Protein 6J5E (pdb70)

B-factor: mean 74.54, std 22.49, range [33.8, 149.33]

Secondary structure (DSSP, 8-state):
-HHHHHHHHHHHHHHHHHHHHHHHHHHHHHHHHHHHHHH-/-HHHHHHHHHHHHHHHHHHHHHHHHHHH-/-HHHHHHHHHHHHHHHHHHHHHHHHHHHHHHHHHHH-/-HHHHHHHHHHHHHHHHHHHHHHHHHTT-/-HHHHHHHHHHHHHHHHHHHHHHHHHHHHHHHHHHHHHHHH-/-HHHHHHHHHHHHHHHHHHHHHHHHHHH-

Structure (mmCIF, N/CA/C/O backbone):
data_6J5E
#
_entry.id   6J5E
#
_cell.length_a   36.500
_cell.length_b   39.860
_cell.length_c   171.503
_cell.angle_alpha   90.00
_cell.angle_beta   90.00
_cell.angle_gamma   90.00
#
_symmetry.space_group_name_H-M   'P 21 21 21'
#
loop_
_entity.id
_entity.type
_entity.pdbx_description
1 polymer 'Envelope glycoprotein'
2 polymer SC29EK
3 water water
#
loop_
_atom_site.group_PDB
_atom_site.id
_atom_site.type_symbol
_atom_site.label_atom_id
_atom_site.label_alt_id
_atom_site.label_comp_id
_atom_site.label_asym_id
_atom_site.label_entity_id
_atom_site.label_seq_id
_atom_site.pdbx_PDB_ins_code
_atom_site.Cartn_x
_atom_site.Cartn_y
_atom_site.Cartn_z
_atom_site.occupancy
_atom_site.B_iso_or_equiv
_atom_site.auth_seq_id
_atom_site.auth_comp_id
_atom_site.auth_asym_id
_atom_site.auth_atom_id
_atom_site.pdbx_PDB_model_num
ATOM 1 N N . ALA A 1 4 ? -11.558 11.785 -1.793 1.00 83.75 30 ALA G N 1
ATOM 2 C CA . ALA A 1 4 ? -10.470 11.014 -2.382 1.00 96.51 30 ALA G CA 1
ATOM 3 C C . ALA A 1 4 ? -9.550 10.489 -1.279 1.00 106.45 30 ALA G C 1
ATOM 4 O O . ALA A 1 4 ? -9.874 9.508 -0.608 1.00 85.89 30 ALA G O 1
ATOM 10 N N . ARG A 1 5 ? -8.399 11.135 -1.096 1.00 111.57 31 ARG G N 1
ATOM 11 C CA . ARG A 1 5 ? -7.567 10.879 0.071 1.00 96.77 31 ARG G CA 1
ATOM 12 C C . ARG A 1 5 ? -8.005 11.695 1.280 1.00 88.61 31 ARG G C 1
ATOM 13 O O . ARG A 1 5 ? -7.359 11.617 2.331 1.00 95.94 31 ARG G O 1
ATOM 34 N N . GLN A 1 6 ? -9.083 12.475 1.153 1.00 83.71 32 GLN G N 1
ATOM 35 C CA . GLN A 1 6 ? -9.699 13.096 2.321 1.00 87.04 32 GLN G CA 1
ATOM 36 C C . GLN A 1 6 ? -10.240 12.040 3.276 1.00 97.02 32 GLN G C 1
ATOM 37 O O . GLN A 1 6 ? -10.157 12.191 4.501 1.00 74.70 32 GLN G O 1
ATOM 51 N N . LEU A 1 7 ? -10.798 10.964 2.725 1.00 79.58 33 LEU G N 1
ATOM 52 C CA . LEU A 1 7 ? -11.485 9.946 3.506 1.00 84.66 33 LEU G CA 1
ATOM 53 C C . LEU A 1 7 ? -10.554 8.832 3.965 1.00 83.11 33 LEU G C 1
ATOM 54 O O . LEU A 1 7 ? -10.744 8.291 5.061 1.00 78.84 33 LEU G O 1
ATOM 70 N N . LEU A 1 8 ? -9.557 8.471 3.153 1.00 84.90 34 LEU G N 1
ATOM 71 C CA . LEU A 1 8 ? -8.500 7.593 3.643 1.00 69.77 34 LEU G CA 1
ATOM 72 C C . LEU A 1 8 ? -7.750 8.240 4.798 1.00 56.51 34 LEU G C 1
ATOM 73 O O . LEU A 1 8 ? -7.271 7.542 5.697 1.00 82.10 34 LEU G O 1
ATOM 89 N N . SER A 1 9 ? -7.644 9.570 4.794 1.00 72.56 35 SER G N 1
ATOM 90 C CA . SER A 1 9 ? -7.003 10.269 5.903 1.00 73.44 35 SER G CA 1
ATOM 91 C C . SER A 1 9 ? -7.836 10.164 7.174 1.00 83.23 35 SER G C 1
ATOM 92 O O . SER A 1 9 ? -7.290 9.980 8.269 1.00 67.39 35 SER G O 1
ATOM 100 N N . GLY A 1 10 ? -9.159 10.285 7.051 1.00 85.25 36 GLY G N 1
ATOM 101 C CA . GLY A 1 10 ? -10.018 10.139 8.212 1.00 68.24 36 GLY G CA 1
ATOM 102 C C . GLY A 1 10 ? -10.076 8.715 8.723 1.00 75.06 36 GLY G C 1
ATOM 103 O O . GLY A 1 10 ? -10.254 8.488 9.924 1.00 70.62 36 GLY G O 1
ATOM 107 N N . ILE A 1 11 ? -9.928 7.739 7.827 1.00 66.53 37 ILE G N 1
ATOM 108 C CA . ILE A 1 11 ? -9.940 6.339 8.235 1.00 64.33 37 ILE G CA 1
ATOM 109 C C . ILE A 1 11 ? -8.663 5.997 8.993 1.00 71.49 37 ILE G C 1
ATOM 110 O O . ILE A 1 11 ? -8.704 5.370 10.057 1.00 72.52 37 ILE G O 1
ATOM 126 N N . VAL A 1 12 ? -7.509 6.398 8.454 1.00 62.06 38 VAL G N 1
ATOM 127 C CA . VAL A 1 12 ? -6.242 6.118 9.125 1.00 63.75 38 VAL G CA 1
ATOM 128 C C . VAL A 1 12 ? -6.255 6.688 10.537 1.00 62.18 38 VAL G C 1
ATOM 129 O O . VAL A 1 12 ? -5.777 6.052 11.484 1.00 64.29 38 VAL G O 1
ATOM 142 N N . GLN A 1 13 ? -6.803 7.894 10.703 1.00 52.65 39 GLN G N 1
ATOM 143 C CA . GLN A 1 13 ? -6.936 8.474 12.035 1.00 66.49 39 GLN G CA 1
ATOM 144 C C . GLN A 1 13 ? -7.848 7.624 12.911 1.00 69.73 39 GLN G C 1
ATOM 145 O O . GLN A 1 13 ? -7.544 7.377 14.084 1.00 68.81 39 GLN G O 1
ATOM 159 N N . GLN A 1 14 ? -8.977 7.174 12.359 1.00 60.04 40 GLN G N 1
ATOM 160 C CA . GLN A 1 14 ? -9.882 6.309 13.109 1.00 67.07 40 GLN G CA 1
ATOM 161 C C . GLN A 1 14 ? -9.180 5.024 13.535 1.00 71.57 40 GLN G C 1
ATOM 162 O O . GLN A 1 14 ? -9.355 4.557 14.668 1.00 62.76 40 GLN G O 1
ATOM 176 N N . GLN A 1 15 ? -8.382 4.437 12.639 1.00 58.45 41 GLN G N 1
ATOM 177 C CA . GLN A 1 15 ? -7.602 3.255 12.993 1.00 63.53 41 GLN G CA 1
ATOM 178 C C . GLN A 1 15 ? -6.750 3.510 14.228 1.00 58.81 41 GLN G C 1
ATOM 179 O O . GLN A 1 15 ? -6.599 2.631 15.085 1.00 48.31 41 GLN G O 1
ATOM 193 N N . ASN A 1 16 ? -6.180 4.710 14.332 1.00 52.99 42 ASN G N 1
ATOM 194 C CA . ASN A 1 16 ? -5.349 5.040 15.482 1.00 58.47 42 ASN G CA 1
ATOM 195 C C . ASN A 1 16 ? -6.161 4.977 16.769 1.00 61.41 42 ASN G C 1
ATOM 196 O O . ASN A 1 16 ? -5.763 4.321 17.737 1.00 67.13 42 ASN G O 1
ATOM 207 N N . ASN A 1 17 ? -7.323 5.635 16.787 1.00 64.04 43 ASN G N 1
ATOM 208 C CA . ASN A 1 17 ? -8.150 5.642 17.990 1.00 71.30 43 ASN G CA 1
ATOM 209 C C . ASN A 1 17 ? -8.585 4.232 18.364 1.00 65.68 43 ASN G C 1
ATOM 210 O O . ASN A 1 17 ? -8.582 3.867 19.546 1.00 54.93 43 ASN G O 1
ATOM 221 N N . LEU A 1 18 ? -8.975 3.429 17.373 1.00 47.46 44 LEU G N 1
ATOM 222 C CA . LEU A 1 18 ? -9.364 2.052 17.652 1.00 55.49 44 LEU G CA 1
ATOM 223 C C . LEU A 1 18 ? -8.191 1.266 18.216 1.00 56.37 44 LEU G C 1
ATOM 224 O O . LEU A 1 18 ? -8.322 0.571 19.229 1.00 47.44 44 LEU G O 1
ATOM 240 N N . LEU A 1 19 ? -7.028 1.368 17.573 1.00 53.81 45 LEU G N 1
ATOM 241 C CA . LEU A 1 19 ? -5.843 0.690 18.082 1.00 53.05 45 LEU G CA 1
ATOM 242 C C . LEU A 1 19 ? -5.556 1.106 19.518 1.00 60.65 45 LEU G C 1
ATOM 243 O O . LEU A 1 19 ? -5.329 0.259 20.390 1.00 53.46 45 LEU G O 1
ATOM 259 N N . ARG A 1 20 ? -5.580 2.414 19.788 1.00 52.80 46 ARG G N 1
ATOM 260 C CA . ARG A 1 20 ? -5.289 2.894 21.135 1.00 58.63 46 ARG G CA 1
ATOM 261 C C . ARG A 1 20 ? -6.371 2.481 22.125 1.00 57.35 46 ARG G C 1
ATOM 262 O O . ARG A 1 20 ? -6.088 2.327 23.319 1.00 45.15 46 ARG G O 1
ATOM 283 N N . ALA A 1 21 ? -7.609 2.300 21.660 1.00 49.80 47 ALA G N 1
ATOM 284 C CA . ALA A 1 21 ? -8.641 1.744 22.529 1.00 44.31 47 ALA G CA 1
ATOM 285 C C . ALA A 1 21 ? -8.343 0.288 22.859 1.00 51.73 47 ALA G C 1
ATOM 286 O O . ALA A 1 21 ? -8.448 -0.125 24.021 1.00 44.70 47 ALA G O 1
ATOM 293 N N . ILE A 1 22 ? -7.965 -0.504 21.849 1.00 43.36 48 ILE G N 1
ATOM 294 C CA . ILE A 1 22 ? -7.540 -1.883 22.083 1.00 44.17 48 ILE G CA 1
ATOM 295 C C . ILE A 1 22 ? -6.424 -1.926 23.120 1.00 52.79 48 ILE G C 1
ATOM 296 O O . ILE A 1 22 ? -6.407 -2.790 24.005 1.00 50.56 48 ILE G O 1
ATOM 312 N N . GLU A 1 23 ? -5.472 -0.996 23.025 1.00 50.94 49 GLU G N 1
ATOM 313 C CA . GLU A 1 23 ? -4.331 -1.010 23.935 1.00 53.23 49 GLU G CA 1
ATOM 314 C C . GLU A 1 23 ? -4.743 -0.610 25.344 1.00 47.27 49 GLU G C 1
ATOM 315 O O . GLU A 1 23 ? -4.288 -1.209 26.325 1.00 52.42 49 GLU G O 1
ATOM 327 N N . ALA A 1 24 ? -5.601 0.403 25.468 1.00 47.67 50 ALA G N 1
ATOM 328 C CA . ALA A 1 24 ? -6.074 0.802 26.788 1.00 55.19 50 ALA G CA 1
ATOM 329 C C . ALA A 1 24 ? -6.901 -0.304 27.429 1.00 51.28 50 ALA G C 1
ATOM 330 O O . ALA A 1 24 ? -6.774 -0.567 28.630 1.00 49.38 50 ALA G O 1
ATOM 337 N N . GLN A 1 25 ? -7.751 -0.969 26.644 1.00 49.38 51 GLN G N 1
ATOM 338 C CA . GLN A 1 25 ? -8.527 -2.079 27.181 1.00 53.04 51 GLN G CA 1
ATOM 339 C C . GLN A 1 25 ? -7.632 -3.242 27.588 1.00 46.78 51 GLN G C 1
ATOM 340 O O . GLN A 1 25 ? -7.965 -3.979 28.521 1.00 43.12 51 GLN G O 1
ATOM 354 N N . GLN A 1 26 ? -6.496 -3.422 26.907 1.00 57.72 52 GLN G N 1
ATOM 355 C CA . GLN A 1 26 ? -5.575 -4.494 27.273 1.00 47.39 52 GLN G CA 1
ATOM 356 C C . GLN A 1 26 ? -4.955 -4.243 28.642 1.00 52.08 52 GLN G C 1
ATOM 357 O O . GLN A 1 26 ? -4.842 -5.167 29.456 1.00 53.61 52 GLN G O 1
ATOM 371 N N . HIS A 1 27 ? -4.536 -3.004 28.912 1.00 46.08 53 HIS G N 1
ATOM 372 C CA . HIS A 1 27 ? -4.084 -2.656 30.256 1.00 51.20 53 HIS G CA 1
ATOM 373 C C . HIS A 1 27 ? -5.182 -2.908 31.274 1.00 49.62 53 HIS G C 1
ATOM 374 O O . HIS A 1 27 ? -4.918 -3.374 32.388 1.00 48.44 53 HIS G O 1
ATOM 388 N N . LEU A 1 28 ? -6.426 -2.599 30.910 1.00 57.87 54 LEU G N 1
ATOM 389 C CA . LEU A 1 28 ? -7.539 -2.824 31.821 1.00 45.86 54 LEU G CA 1
ATOM 390 C C . LEU A 1 28 ? -7.756 -4.316 32.050 1.00 55.66 54 LEU G C 1
ATOM 391 O O . LEU A 1 28 ? -8.087 -4.738 33.164 1.00 46.19 54 LEU G O 1
ATOM 407 N N . LEU A 1 29 ? -7.544 -5.130 31.012 1.00 50.19 55 LEU G N 1
ATOM 408 C CA . LEU A 1 29 ? -7.652 -6.577 31.160 1.00 54.00 55 LEU G CA 1
ATOM 409 C C . LEU A 1 29 ? -6.561 -7.119 32.074 1.00 50.81 55 LEU G C 1
ATOM 410 O O . LEU A 1 29 ? -6.837 -7.896 32.994 1.00 43.74 55 LEU G O 1
ATOM 426 N N . GLN A 1 30 ? -5.308 -6.724 31.832 1.00 43.02 56 GLN G N 1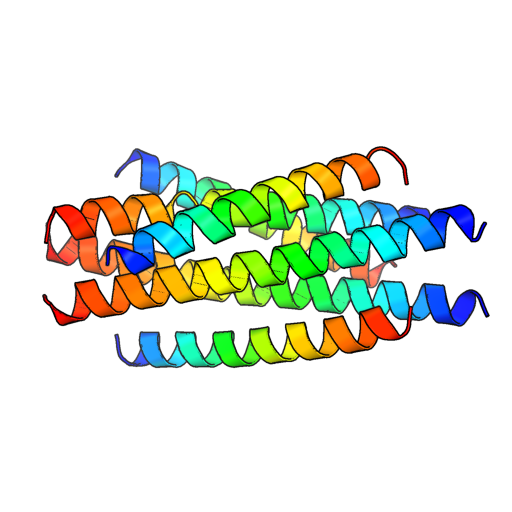
ATOM 427 C CA . GLN A 1 30 ? -4.216 -7.181 32.685 1.00 58.92 56 GLN G CA 1
ATOM 428 C C . GLN A 1 30 ? -4.460 -6.793 34.138 1.00 50.01 56 GLN G C 1
ATOM 429 O O . GLN A 1 30 ? -4.177 -7.574 35.054 1.00 52.81 56 GLN G O 1
ATOM 443 N N . LEU A 1 31 ? -5.004 -5.595 34.367 1.00 44.39 57 LEU G N 1
ATOM 444 C CA . LEU A 1 31 ? -5.319 -5.166 35.725 1.00 50.04 57 LEU G CA 1
ATOM 445 C C . LEU A 1 31 ? -6.338 -6.090 36.377 1.00 48.17 57 LEU G C 1
ATOM 446 O O . LEU A 1 31 ? -6.245 -6.378 37.576 1.00 54.75 57 LEU G O 1
ATOM 462 N N . THR A 1 32 ? -7.332 -6.552 35.612 1.00 44.59 58 THR G N 1
ATOM 463 C CA . THR A 1 32 ? -8.334 -7.446 36.184 1.00 53.93 58 THR G CA 1
ATOM 464 C C . THR A 1 32 ? -7.756 -8.828 36.456 1.00 48.33 58 THR G C 1
ATOM 465 O O . THR A 1 32 ? -8.153 -9.479 37.427 1.00 43.22 58 THR G O 1
ATOM 476 N N . VAL A 1 33 ? -6.830 -9.292 35.614 1.00 35.86 59 VAL G N 1
ATOM 477 C CA . VAL A 1 33 ? -6.114 -10.532 35.905 1.00 50.03 59 VAL G CA 1
ATOM 478 C C . VAL A 1 33 ? -5.366 -10.403 37.226 1.00 61.42 59 VAL G C 1
ATOM 479 O O . VAL A 1 33 ? -5.427 -11.287 38.090 1.00 49.76 59 VAL G O 1
ATOM 492 N N . TRP A 1 34 ? -4.648 -9.294 37.399 1.00 50.65 60 TRP G N 1
ATOM 493 C CA . TRP A 1 34 ? -3.906 -9.057 38.632 1.00 62.08 60 TRP G CA 1
ATOM 494 C C . TRP A 1 34 ? -4.817 -9.151 39.851 1.00 58.16 60 TRP G C 1
ATOM 495 O O . TRP A 1 34 ? -4.474 -9.791 40.853 1.00 61.83 60 TRP G O 1
ATOM 516 N N . GLY A 1 35 ? -5.986 -8.513 39.784 1.00 54.18 61 GLY G N 1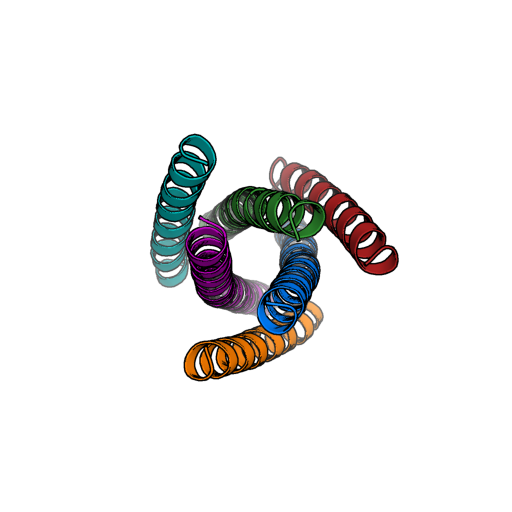
ATOM 517 C CA . GLY A 1 35 ? -6.916 -8.579 40.900 1.00 52.74 61 GLY G CA 1
ATOM 518 C C . GLY A 1 35 ? -7.401 -9.990 41.168 1.00 52.93 61 GLY G C 1
ATOM 519 O O . GLY A 1 35 ? -7.508 -10.411 42.322 1.00 48.45 61 GLY G O 1
ATOM 523 N N . ILE A 1 36 ? -7.708 -10.737 40.106 1.00 50.29 62 ILE G N 1
ATOM 524 C CA . ILE A 1 36 ? -8.126 -12.128 40.263 1.00 54.26 62 ILE G CA 1
ATOM 525 C C . ILE A 1 36 ? -7.023 -12.939 40.932 1.00 53.66 62 ILE G C 1
ATOM 526 O O . ILE A 1 36 ? -7.277 -13.730 41.848 1.00 57.14 62 ILE G O 1
ATOM 542 N N . LYS A 1 37 ? -5.780 -12.762 40.477 1.00 54.44 63 LYS G N 1
ATOM 543 C CA . LYS A 1 37 ? -4.678 -13.532 41.043 1.00 46.65 63 LYS G CA 1
ATOM 544 C C . LYS A 1 37 ? -4.440 -13.183 42.507 1.00 56.45 63 LYS G C 1
ATOM 545 O O . LYS A 1 37 ? -4.049 -14.053 43.294 1.00 62.82 63 LYS G O 1
ATOM 564 N N . GLN A 1 38 ? -4.660 -11.925 42.890 1.00 57.49 64 GLN G N 1
ATOM 565 C CA . GLN A 1 38 ? -4.467 -11.533 44.282 1.00 51.76 64 GLN G CA 1
ATOM 566 C C . GLN A 1 38 ? -5.569 -12.101 45.162 1.00 54.42 64 GLN G C 1
ATOM 567 O O . GLN A 1 38 ? -5.302 -12.663 46.230 1.00 61.45 64 GLN G O 1
ATOM 581 N N . LEU A 1 39 ? -6.821 -11.960 44.728 1.00 52.71 65 LEU G N 1
ATOM 582 C CA . LEU A 1 39 ? -7.933 -12.482 45.508 1.00 55.86 65 LEU G CA 1
ATOM 583 C C . LEU A 1 39 ? -7.893 -14.001 45.568 1.00 66.46 65 LEU G C 1
ATOM 584 O O . LEU A 1 39 ? -8.215 -14.594 46.601 1.00 62.01 65 LEU G O 1
ATOM 600 N N . GLN A 1 40 ? -7.491 -14.647 44.474 1.00 62.05 66 GLN G N 1
ATOM 601 C CA . GLN A 1 40 ? -7.454 -16.104 44.451 1.00 69.38 66 GLN G CA 1
ATOM 602 C C . GLN A 1 40 ? -6.373 -16.644 45.378 1.00 81.70 66 GLN G C 1
ATOM 603 O O . GLN A 1 40 ? -6.581 -17.655 46.059 1.00 72.85 66 GLN G O 1
ATOM 617 N N . ALA A 1 41 ? -5.215 -15.982 45.424 1.00 67.73 67 ALA G N 1
ATOM 618 C CA . ALA A 1 41 ? -4.138 -16.446 46.292 1.00 68.70 67 ALA G CA 1
ATOM 619 C C . ALA A 1 41 ? -4.499 -16.272 47.762 1.00 83.63 67 ALA G C 1
ATOM 620 O O . ALA A 1 41 ? -4.261 -17.171 48.576 1.00 86.89 67 ALA G O 1
ATOM 627 N N . ARG A 1 42 ? -5.079 -15.123 48.119 1.00 75.51 68 ARG G N 1
ATOM 628 C CA . ARG A 1 42 ? -5.420 -14.860 49.513 1.00 76.50 68 ARG G CA 1
ATOM 629 C C . ARG A 1 42 ? -6.394 -15.896 50.061 1.00 85.77 68 ARG G C 1
ATOM 630 O O . ARG A 1 42 ? -6.403 -16.157 51.270 1.00 96.50 68 ARG G O 1
ATOM 651 N N . ILE A 1 43 ? -7.217 -16.491 49.203 1.00 86.86 69 ILE G N 1
ATOM 652 C CA . ILE A 1 43 ? -8.140 -17.541 49.625 1.00 101.82 69 ILE G CA 1
ATOM 653 C C . ILE A 1 43 ? -7.920 -18.795 48.783 1.00 100.80 69 ILE G C 1
ATOM 654 O O . ILE A 1 43 ? -6.990 -19.568 49.026 1.00 87.81 69 ILE G O 1
ATOM 673 N N . TRP B 2 2 ? -6.955 -23.858 37.869 1.00 64.04 117 TRP H N 1
ATOM 674 C CA . TRP B 2 2 ? -6.316 -22.559 38.059 1.00 63.25 117 TRP H CA 1
ATOM 675 C C . TRP B 2 2 ? -4.947 -22.440 37.391 1.00 69.94 117 TRP H C 1
ATOM 676 O O . TRP B 2 2 ? -4.568 -21.349 36.967 1.00 72.81 117 TRP H O 1
ATOM 697 N N . GLU B 2 3 ? -4.189 -23.537 37.313 1.00 63.33 118 GLU H N 1
ATOM 698 C CA . GLU B 2 3 ? -2.889 -23.462 36.652 1.00 66.40 118 GLU H CA 1
ATOM 699 C C . GLU B 2 3 ? -3.019 -23.532 35.136 1.00 66.18 118 GLU H C 1
ATOM 700 O O . GLU B 2 3 ? -2.218 -22.917 34.423 1.00 63.79 118 GLU H O 1
ATOM 712 N N . GLU B 2 4 ? -3.994 -24.288 34.624 1.00 53.66 119 GLU H N 1
ATOM 713 C CA . GLU B 2 4 ? -4.345 -24.170 33.214 1.00 63.65 119 GLU H CA 1
ATOM 714 C C . GLU B 2 4 ? -4.912 -22.788 32.914 1.00 68.90 119 GLU H C 1
ATOM 715 O O . GLU B 2 4 ? -4.737 -22.271 31.805 1.00 61.27 119 GLU H O 1
ATOM 727 N N . TRP B 2 5 ? -5.589 -22.182 33.892 1.00 61.31 120 TRP H N 1
ATOM 728 C CA . TRP B 2 5 ? -6.067 -20.810 33.750 1.00 58.76 120 TRP H CA 1
ATOM 729 C C . TRP B 2 5 ? -4.900 -19.840 33.595 1.00 61.56 120 TRP H C 1
ATOM 730 O O . TRP B 2 5 ? -4.847 -19.064 32.635 1.00 51.96 120 TRP H O 1
ATOM 751 N N . ASP B 2 6 ? -3.949 -19.872 34.535 1.00 63.71 121 ASP H N 1
ATOM 752 C CA . ASP B 2 6 ? -2.724 -19.092 34.378 1.00 61.74 121 ASP H CA 1
ATOM 753 C C . ASP B 2 6 ? -2.058 -19.373 33.041 1.00 66.65 121 ASP H C 1
ATOM 754 O O . ASP B 2 6 ? -1.411 -18.491 32.466 1.00 67.33 121 ASP H O 1
ATOM 763 N N . LYS B 2 7 ? -2.209 -20.598 32.533 1.00 75.97 122 LYS H N 1
ATOM 764 C CA . LYS B 2 7 ? -1.559 -20.991 31.289 1.00 76.52 122 LYS H CA 1
ATOM 765 C C . LYS B 2 7 ? -2.230 -20.335 30.089 1.00 70.77 122 LYS H C 1
ATOM 766 O O . LYS B 2 7 ? -1.557 -19.788 29.207 1.00 57.05 122 LYS H O 1
ATOM 785 N N . LYS B 2 8 ? -3.563 -20.386 30.038 1.00 62.94 123 LYS H N 1
ATOM 786 C CA . LYS B 2 8 ? -4.292 -19.770 28.937 1.00 61.60 123 LYS H CA 1
ATOM 787 C C . LYS B 2 8 ? -4.256 -18.248 29.022 1.00 62.65 123 LYS H C 1
ATOM 788 O O . LYS B 2 8 ? -4.350 -17.572 27.993 1.00 54.99 123 LYS H O 1
ATOM 807 N N . ILE B 2 9 ? -4.121 -17.694 30.230 1.00 62.33 124 ILE H N 1
ATOM 808 C CA . ILE B 2 9 ? -4.011 -16.244 30.391 1.00 55.79 124 ILE H CA 1
ATOM 809 C C . ILE B 2 9 ? -2.773 -15.727 29.667 1.00 65.95 124 ILE H C 1
ATOM 810 O O . ILE B 2 9 ? -2.862 -14.907 28.746 1.00 68.10 124 ILE H O 1
ATOM 826 N N . GLU B 2 10 ? -1.593 -16.196 30.083 1.00 70.58 125 GLU H N 1
ATOM 827 C CA . GLU B 2 10 ? -0.354 -15.741 29.465 1.00 76.47 125 GLU H CA 1
ATOM 828 C C . GLU B 2 10 ? -0.237 -16.196 28.018 1.00 71.60 125 GLU H C 1
ATOM 829 O O . GLU B 2 10 ? 0.507 -15.584 27.246 1.00 69.72 125 GLU H O 1
ATOM 841 N N . GLU B 2 11 ? -0.954 -17.252 27.634 1.00 68.38 126 GLU H N 1
ATOM 842 C CA . GLU B 2 11 ? -0.977 -17.663 26.236 1.00 60.60 126 GLU H CA 1
ATOM 843 C C . GLU B 2 11 ? -1.650 -16.604 25.370 1.00 70.30 126 GLU H C 1
ATOM 844 O O . GLU B 2 11 ? -1.129 -16.224 24.314 1.00 76.03 126 GLU H O 1
ATOM 856 N N . TYR B 2 12 ? -2.817 -16.117 25.801 1.00 63.63 127 TYR H N 1
ATOM 857 C CA . TYR B 2 12 ? -3.523 -15.082 25.051 1.00 69.29 127 TYR H CA 1
ATOM 858 C C . TYR B 2 12 ? -2.908 -13.703 25.246 1.00 54.98 127 TYR H C 1
ATOM 859 O O . TYR B 2 12 ? -2.954 -12.877 24.330 1.00 52.52 127 TYR H O 1
ATOM 877 N N . THR B 2 13 ? -2.342 -13.427 26.420 1.00 62.21 128 THR H N 1
ATOM 878 C CA . THR B 2 13 ? -1.627 -12.170 26.612 1.00 62.80 128 THR H CA 1
ATOM 879 C C . THR B 2 13 ? -0.480 -12.045 25.614 1.00 64.47 128 THR H C 1
ATOM 880 O O . THR B 2 13 ? -0.288 -10.989 25.000 1.00 60.59 128 THR H O 1
ATOM 891 N N . LYS B 2 14 ? 0.294 -13.121 25.436 1.00 70.87 129 LYS H N 1
ATOM 892 C CA . LYS B 2 14 ? 1.314 -13.135 24.392 1.00 76.11 129 LYS H CA 1
ATOM 893 C C . LYS B 2 14 ? 0.684 -12.909 23.024 1.00 73.78 129 LYS H C 1
ATOM 894 O O . LYS B 2 14 ? 1.174 -12.103 22.223 1.00 65.01 129 LYS H O 1
ATOM 913 N N . LYS B 2 15 ? -0.408 -13.622 22.740 1.00 66.89 130 LYS H N 1
ATOM 914 C CA . LYS B 2 15 ? -1.061 -13.517 21.440 1.00 49.04 130 LYS H CA 1
ATOM 915 C C . LYS B 2 15 ? -1.528 -12.091 21.168 1.00 68.32 130 LYS H C 1
ATOM 916 O O . LYS B 2 15 ? -1.458 -11.612 20.030 1.00 57.91 130 LYS H O 1
ATOM 935 N N . ILE B 2 16 ? -2.008 -11.397 22.202 1.00 67.36 131 ILE H N 1
ATOM 936 C CA . ILE B 2 16 ? -2.503 -10.035 22.024 1.00 67.36 131 ILE H CA 1
ATOM 937 C C . ILE B 2 16 ? -1.340 -9.069 21.836 1.00 63.80 131 ILE H C 1
ATOM 938 O O . ILE B 2 16 ? -1.341 -8.242 20.917 1.00 67.04 131 ILE H O 1
ATOM 954 N N . GLU B 2 17 ? -0.336 -9.149 22.713 1.00 60.31 132 GLU H N 1
ATOM 955 C CA . GLU B 2 17 ? 0.784 -8.217 22.642 1.00 75.68 132 GLU H CA 1
ATOM 956 C C . GLU B 2 17 ? 1.438 -8.245 21.266 1.00 77.74 132 GLU H C 1
ATOM 957 O O . GLU B 2 17 ? 1.900 -7.211 20.769 1.00 69.80 132 GLU H O 1
ATOM 969 N N . GLU B 2 18 ? 1.484 -9.419 20.633 1.00 70.86 133 GLU H N 1
ATOM 970 C CA . GLU B 2 18 ? 2.051 -9.508 19.292 1.00 74.09 133 GLU H CA 1
ATOM 971 C C . GLU B 2 18 ? 1.144 -8.840 18.266 1.00 74.78 133 GLU H C 1
ATOM 972 O O . GLU B 2 18 ? 1.625 -8.130 17.375 1.00 77.90 133 GLU H O 1
ATOM 984 N N . LEU B 2 19 ? -0.168 -9.068 18.361 1.00 66.48 134 LEU H N 1
ATOM 985 C CA . LEU B 2 19 ? -1.094 -8.413 17.445 1.00 57.27 134 LEU H CA 1
ATOM 986 C C . LEU B 2 19 ? -1.077 -6.901 17.640 1.00 59.85 134 LEU H C 1
ATOM 987 O O . LEU B 2 19 ? -1.191 -6.141 16.672 1.00 54.77 134 LEU H O 1
ATOM 1003 N N . ILE B 2 20 ? -0.934 -6.442 18.884 1.00 58.62 135 ILE H N 1
ATOM 1004 C CA . ILE B 2 20 ? -0.763 -5.011 19.122 1.00 60.74 135 ILE H CA 1
ATOM 1005 C C . ILE B 2 20 ? 0.523 -4.522 18.471 1.00 66.28 135 ILE H C 1
ATOM 1006 O O . ILE B 2 20 ? 0.588 -3.403 17.948 1.00 72.12 135 ILE H O 1
ATOM 1022 N N . LYS B 2 21 ? 1.569 -5.351 18.495 1.00 69.29 136 LYS H N 1
ATOM 1023 C CA . LYS B 2 21 ? 2.822 -4.997 17.835 1.00 74.43 136 LYS H CA 1
ATOM 1024 C C . LYS B 2 21 ? 2.629 -4.885 16.327 1.00 68.06 136 LYS H C 1
ATOM 1025 O O . LYS B 2 21 ? 2.970 -3.864 15.720 1.00 61.43 136 LYS H O 1
ATOM 1044 N N . LYS B 2 22 ? 2.071 -5.928 15.706 1.00 64.87 137 LYS H N 1
ATOM 1045 C CA . LYS B 2 22 ? 1.831 -5.896 14.266 1.00 50.88 137 LYS H CA 1
ATOM 1046 C C . LYS B 2 22 ? 0.979 -4.700 13.863 1.00 73.77 137 LYS H C 1
ATOM 1047 O O . LYS B 2 22 ? 1.129 -4.176 12.752 1.00 76.14 137 LYS H O 1
ATOM 1066 N N . SER B 2 23 ? 0.081 -4.255 14.744 1.00 70.12 138 SER H N 1
ATOM 1067 C CA . SER B 2 23 ? -0.853 -3.194 14.385 1.00 76.19 138 SER H CA 1
ATOM 1068 C C . SER B 2 23 ? -0.191 -1.823 14.429 1.00 56.69 138 SER H C 1
ATOM 1069 O O . SER B 2 23 ? -0.427 -0.990 13.546 1.00 55.52 138 SER H O 1
ATOM 1077 N N . GLU B 2 24 ? 0.635 -1.566 15.445 1.00 55.19 139 GLU H N 1
ATOM 1078 C CA . GLU B 2 24 ? 1.321 -0.280 15.526 1.00 63.71 139 GLU H CA 1
ATOM 1079 C C . GLU B 2 24 ? 2.256 -0.093 14.340 1.00 74.57 139 GLU H C 1
ATOM 1080 O O . GLU B 2 24 ? 2.269 0.967 13.704 1.00 68.07 139 GLU H O 1
ATOM 1092 N N . GLU B 2 25 ? 3.044 -1.121 14.022 1.00 76.13 140 GLU H N 1
ATOM 1093 C CA . GLU B 2 25 ? 3.928 -1.040 12.865 1.00 73.43 140 GLU H CA 1
ATOM 1094 C C . GLU B 2 25 ? 3.130 -0.821 11.586 1.00 78.11 140 GLU H C 1
ATOM 1095 O O . GLU B 2 25 ? 3.545 -0.052 10.711 1.00 67.36 140 GLU H O 1
ATOM 1107 N N . GLN B 2 26 ? 1.976 -1.480 11.465 1.00 77.97 141 GLN H N 1
ATOM 1108 C CA . GLN B 2 26 ? 1.131 -1.286 10.291 1.00 70.08 141 GLN H CA 1
ATOM 1109 C C . GLN B 2 26 ? 0.487 0.096 10.302 1.00 64.20 141 GLN H C 1
ATOM 1110 O O . GLN B 2 26 ? 0.327 0.720 9.247 1.00 74.01 141 GLN H O 1
ATOM 1124 N N . GLN B 2 27 ? 0.106 0.588 11.482 1.00 61.29 142 GLN H N 1
ATOM 1125 C CA . GLN B 2 27 ? -0.381 1.961 11.584 1.00 61.89 142 GLN H CA 1
ATOM 1126 C C . GLN B 2 27 ? 0.680 2.945 11.118 1.00 71.29 14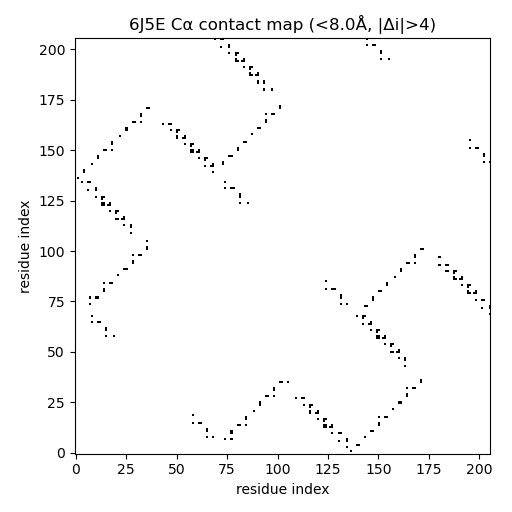2 GLN H C 1
ATOM 1127 O O . GLN B 2 27 ? 0.373 3.921 10.424 1.00 69.18 142 GLN H O 1
ATOM 1141 N N . LYS B 2 28 ? 1.939 2.701 11.489 1.00 72.03 143 LYS H N 1
ATOM 1142 C CA . LYS B 2 28 ? 3.018 3.601 11.104 1.00 72.73 143 LYS H CA 1
ATOM 1143 C C . LYS B 2 28 ? 3.187 3.657 9.591 1.00 71.14 143 LYS H C 1
ATOM 1144 O O . LYS B 2 28 ? 3.535 4.710 9.045 1.00 74.04 143 LYS H O 1
ATOM 1163 N N . LYS B 2 29 ? 2.943 2.543 8.897 1.00 70.97 144 LYS H N 1
ATOM 1164 C CA . LYS B 2 29 ? 2.992 2.553 7.438 1.00 65.90 144 LYS H CA 1
ATOM 1165 C C . LYS B 2 29 ? 1.975 3.532 6.865 1.00 86.25 144 LYS H C 1
ATOM 1166 O O . LYS B 2 29 ? 2.318 4.412 6.068 1.00 84.28 144 LYS H O 1
ATOM 1185 N N . ASN B 2 30 ? 0.716 3.390 7.266 1.00 87.32 145 ASN H N 1
ATOM 1186 C CA . ASN B 2 30 ? -0.383 4.131 6.665 1.00 70.05 145 ASN H CA 1
ATOM 1187 C C . ASN B 2 30 ? -0.265 5.629 6.925 1.00 60.61 145 ASN H C 1
ATOM 1188 O O . ASN B 2 30 ? 0.425 6.058 7.850 1.00 65.99 145 ASN H O 1
ATOM 1199 N N . LEU C 1 7 ? -15.571 -0.499 -2.454 1.00 87.52 33 LEU I N 1
ATOM 1200 C CA . LEU C 1 7 ? -14.863 -1.225 -1.405 1.00 93.53 33 LEU I CA 1
ATOM 1201 C C . LEU C 1 7 ? -14.512 -0.300 -0.246 1.00 100.54 33 LEU I C 1
ATOM 1202 O O . LEU C 1 7 ? -14.256 -0.757 0.869 1.00 83.51 33 LEU I O 1
ATOM 1217 N N . LEU C 1 8 ? -14.502 1.008 -0.511 1.00 92.56 34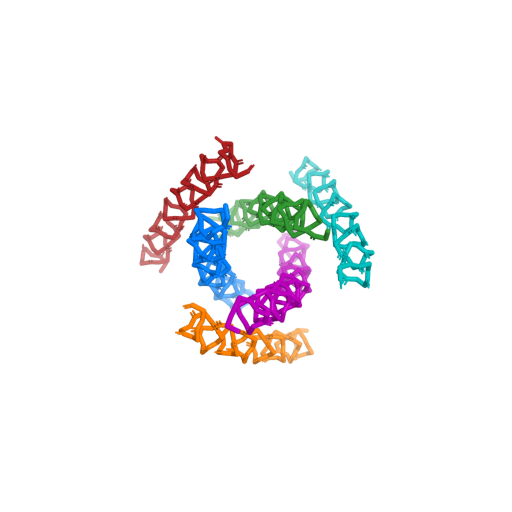 LEU I N 1
ATOM 1218 C CA . LEU C 1 8 ? -14.185 1.960 0.546 1.00 77.07 34 LEU I CA 1
ATOM 1219 C C . LEU C 1 8 ? -15.341 2.087 1.530 1.00 71.59 34 LEU I C 1
ATOM 1220 O O . LEU C 1 8 ? -15.121 2.211 2.740 1.00 76.48 34 LEU I O 1
ATOM 1236 N N . SER C 1 9 ? -16.579 2.062 1.036 1.00 85.08 35 SER I N 1
ATOM 1237 C CA . SER C 1 9 ? -17.721 1.991 1.937 1.00 71.04 35 SER I CA 1
ATOM 1238 C C . SER C 1 9 ? -17.667 0.746 2.811 1.00 74.15 35 SER I C 1
ATOM 1239 O O . SER C 1 9 ? -18.254 0.736 3.898 1.00 67.61 35 SER I O 1
ATOM 1247 N N . GLY C 1 10 ? -16.978 -0.305 2.358 1.00 57.68 36 GLY I N 1
ATOM 1248 C CA . GLY C 1 10 ? -16.827 -1.495 3.175 1.00 66.45 36 GLY I CA 1
ATOM 1249 C C . GLY C 1 10 ? -15.805 -1.344 4.281 1.00 71.80 36 GLY I C 1
ATOM 1250 O O . GLY C 1 10 ? -15.962 -1.934 5.354 1.00 62.38 36 GLY I O 1
ATOM 1254 N N . ILE C 1 11 ? -14.752 -0.560 4.046 1.00 63.11 37 ILE I N 1
ATOM 1255 C CA . ILE C 1 11 ? -13.775 -0.300 5.099 1.00 65.95 37 ILE I CA 1
ATOM 1256 C C . ILE C 1 11 ? -14.388 0.577 6.184 1.00 60.82 37 ILE I C 1
ATOM 1257 O O . ILE C 1 11 ? -14.154 0.361 7.379 1.00 61.89 37 ILE I O 1
ATOM 1273 N N . VAL C 1 12 ? -15.191 1.568 5.793 1.00 65.57 38 VAL I N 1
ATOM 1274 C CA . VAL C 1 12 ? -15.796 2.460 6.778 1.00 65.01 38 VAL I CA 1
ATOM 1275 C C . VAL C 1 12 ? -16.766 1.699 7.671 1.00 63.36 38 VAL I C 1
ATOM 1276 O O . VAL C 1 12 ? -16.875 1.990 8.868 1.00 59.10 38 VAL I O 1
ATOM 1289 N N . GLN C 1 13 ? -17.488 0.720 7.122 1.00 62.90 39 GLN I N 1
ATOM 1290 C CA . GLN C 1 13 ? -18.392 -0.059 7.958 1.00 74.95 39 GLN I CA 1
ATOM 1291 C C . GLN C 1 13 ? -17.640 -1.099 8.778 1.00 69.81 39 GLN I C 1
ATOM 1292 O O . GLN C 1 13 ? -18.102 -1.483 9.858 1.00 60.94 39 GLN I O 1
ATOM 1306 N N . GLN C 1 14 ? -16.488 -1.564 8.289 1.00 60.59 40 GLN I N 1
ATOM 1307 C CA . GLN C 1 14 ? -15.626 -2.391 9.124 1.00 61.63 40 GLN I CA 1
ATOM 1308 C C . GLN C 1 14 ? -15.102 -1.597 10.315 1.00 63.96 40 GLN I C 1
ATOM 1309 O O . GLN C 1 14 ? -14.965 -2.149 11.411 1.00 60.26 40 GLN I O 1
ATOM 1323 N N . GLN C 1 15 ? -14.826 -0.302 10.128 1.00 60.13 41 GLN I N 1
ATOM 1324 C CA . GLN C 1 15 ? -14.487 0.553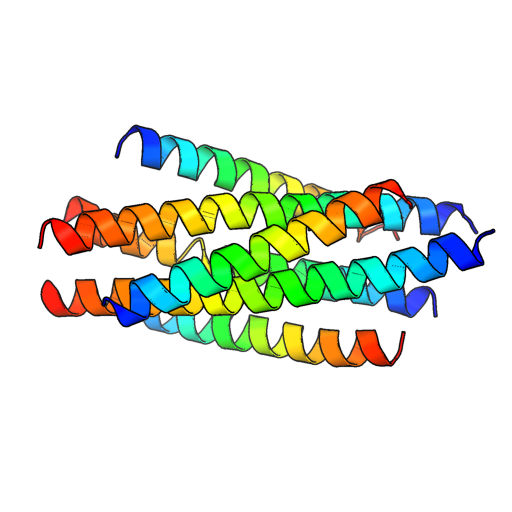 11.262 1.00 57.94 41 GLN I CA 1
ATOM 1325 C C . GLN C 1 15 ? -15.631 0.600 12.270 1.00 67.08 41 GLN I C 1
ATOM 1326 O O . GLN C 1 15 ? -15.402 0.573 13.485 1.00 55.85 41 GLN I O 1
ATOM 1340 N N . ASN C 1 16 ? -16.873 0.676 11.783 1.00 56.58 42 ASN I N 1
ATOM 1341 C CA . ASN C 1 16 ? -18.020 0.736 12.682 1.00 64.54 42 ASN I CA 1
ATOM 1342 C C . ASN C 1 16 ? -18.208 -0.582 13.422 1.00 65.80 42 ASN I C 1
ATOM 1343 O O . ASN C 1 16 ? -18.551 -0.590 14.610 1.00 57.81 42 ASN I O 1
ATOM 1354 N N . ASN C 1 17 ? -17.994 -1.705 12.734 1.00 52.72 43 ASN I N 1
ATOM 1355 C CA . ASN C 1 17 ? -18.083 -3.006 13.388 1.00 52.97 43 ASN I CA 1
ATOM 1356 C C . ASN C 1 17 ? -17.064 -3.117 14.515 1.00 59.73 43 ASN I C 1
ATOM 1357 O O . ASN C 1 17 ? -17.407 -3.481 15.646 1.00 51.60 43 ASN I O 1
ATOM 1368 N N . LEU C 1 18 ? -15.798 -2.810 14.220 1.00 53.51 44 LEU I N 1
ATOM 1369 C CA . LEU C 1 18 ? -14.765 -2.854 15.249 1.00 48.60 44 LEU I CA 1
ATOM 1370 C C . LEU C 1 18 ? -15.105 -1.923 16.404 1.00 54.39 44 LEU I C 1
ATOM 1371 O O . LEU C 1 18 ? -14.931 -2.283 17.574 1.00 48.80 44 LEU I O 1
ATOM 1387 N N . LEU C 1 19 ? -15.600 -0.722 16.096 1.00 51.11 45 LEU I N 1
ATOM 1388 C CA . LEU C 1 19 ? -15.912 0.240 17.147 1.00 53.51 45 LEU I CA 1
ATOM 1389 C C . LEU C 1 19 ? -16.983 -0.303 18.084 1.00 57.32 45 LEU I C 1
ATOM 1390 O O . LEU C 1 19 ? -16.832 -0.262 19.310 1.00 47.92 45 LEU I O 1
ATOM 1406 N N . ARG C 1 20 ? -18.077 -0.821 17.521 1.00 55.30 46 ARG I N 1
ATOM 1407 C CA . ARG C 1 20 ? -19.146 -1.367 18.350 1.00 56.29 46 ARG I CA 1
ATOM 1408 C C . ARG C 1 20 ? -18.681 -2.589 19.131 1.00 47.42 46 ARG I C 1
ATOM 1409 O O . ARG C 1 20 ? -19.148 -2.823 20.252 1.00 49.34 46 ARG I O 1
ATOM 1430 N N . ALA C 1 21 ? -17.766 -3.379 18.563 1.00 43.24 47 ALA I N 1
ATOM 1431 C CA . ALA C 1 21 ? -17.202 -4.507 19.298 1.00 45.84 47 ALA I CA 1
ATOM 1432 C C . ALA C 1 21 ? -16.375 -4.030 20.484 1.00 50.27 47 ALA I C 1
ATOM 1433 O O . ALA C 1 21 ? -16.469 -4.589 21.582 1.00 47.15 47 ALA I O 1
ATOM 1440 N N . ILE C 1 22 ? -15.550 -3.001 20.280 1.00 48.89 48 ILE I N 1
ATOM 1441 C CA . ILE C 1 22 ? -14.791 -2.422 21.384 1.00 49.51 48 ILE I CA 1
ATOM 1442 C C . ILE C 1 22 ? -15.738 -1.908 22.460 1.00 49.32 48 ILE I C 1
ATOM 1443 O O . ILE C 1 22 ? -15.486 -2.069 23.661 1.00 45.88 48 ILE I O 1
ATOM 1459 N N . GLU C 1 23 ? -16.845 -1.288 22.047 1.00 47.25 49 GLU I N 1
ATOM 1460 C CA . GLU C 1 23 ? -17.821 -0.785 23.009 1.00 48.03 49 GLU I CA 1
ATOM 1461 C C . GLU C 1 23 ? -18.460 -1.923 23.792 1.00 41.51 49 GLU I C 1
ATOM 1462 O O . GLU C 1 23 ? -18.706 -1.792 24.997 1.00 48.73 49 GLU I O 1
ATOM 1474 N N . ALA C 1 24 ? -18.740 -3.047 23.130 1.00 48.31 50 ALA I N 1
ATOM 1475 C CA . ALA C 1 24 ? -19.268 -4.202 23.845 1.00 46.48 50 ALA I CA 1
ATOM 1476 C C . ALA C 1 24 ? -18.221 -4.778 24.787 1.00 55.24 50 ALA I C 1
ATOM 1477 O O . ALA C 1 24 ? -18.528 -5.116 25.936 1.00 50.38 50 ALA I O 1
ATOM 1484 N N . GLN C 1 25 ? -16.977 -4.891 24.319 1.00 42.66 51 GLN I N 1
ATOM 1485 C CA . GLN C 1 25 ? -15.897 -5.327 25.194 1.00 42.47 51 GLN I CA 1
ATOM 1486 C C . GLN C 1 25 ? -15.820 -4.452 26.437 1.00 42.94 51 GLN I C 1
ATOM 1487 O O . GLN C 1 25 ? -15.534 -4.943 27.534 1.00 48.46 51 GLN I O 1
ATOM 1501 N N . GLN C 1 26 ? -16.088 -3.152 26.286 1.00 50.80 52 GLN I N 1
ATOM 1502 C CA . GLN C 1 26 ? -15.958 -2.237 27.413 1.00 47.39 52 GLN I CA 1
ATOM 1503 C C . GLN C 1 26 ? -17.088 -2.432 28.416 1.00 45.40 52 GLN I C 1
ATOM 1504 O O . GLN C 1 26 ? -16.880 -2.288 29.626 1.00 50.66 52 GLN I O 1
ATOM 1518 N N . HIS C 1 27 ? -18.293 -2.748 27.936 1.00 42.11 53 HIS I N 1
ATOM 1519 C CA . HIS C 1 27 ? -19.370 -3.114 28.851 1.00 55.05 53 HIS I CA 1
ATOM 1520 C C . HIS C 1 27 ? -18.995 -4.346 29.661 1.00 51.99 53 HIS I C 1
ATOM 1521 O O . HIS C 1 27 ? -19.294 -4.431 30.858 1.00 47.33 53 HIS I O 1
ATOM 1535 N N . LEU C 1 28 ? -18.332 -5.312 29.026 1.00 45.79 54 LEU I N 1
ATOM 1536 C CA . LEU C 1 28 ? -17.917 -6.509 29.745 1.00 53.83 54 LEU I CA 1
ATOM 1537 C C . LEU C 1 28 ? -16.802 -6.199 30.736 1.00 45.77 54 LEU I C 1
ATOM 1538 O O . LEU C 1 28 ? -16.806 -6.714 31.860 1.00 46.04 54 LEU I O 1
ATOM 1554 N N . LEU C 1 29 ? -15.843 -5.353 30.351 1.00 48.43 55 LEU I N 1
ATOM 1555 C CA . LEU C 1 29 ? -14.816 -4.939 31.302 1.00 43.68 55 LEU I CA 1
ATOM 1556 C C . LEU C 1 29 ? -15.438 -4.256 32.511 1.00 40.18 55 LEU I C 1
ATOM 1557 O O . LEU C 1 29 ? -15.046 -4.526 33.654 1.00 45.17 55 LEU I O 1
ATOM 1573 N N . GLN C 1 30 ? -16.407 -3.368 32.284 1.00 46.92 56 GLN I N 1
ATOM 1574 C CA A GLN C 1 30 ? -17.127 -2.745 33.391 0.51 50.53 56 GLN I CA 1
ATOM 1575 C CA B GLN C 1 30 ? -17.115 -2.743 33.395 0.49 48.25 56 GLN I CA 1
ATOM 1576 C C . GLN C 1 30 ? -17.661 -3.800 34.355 1.00 49.83 56 GLN I C 1
ATOM 1577 O O . GLN C 1 30 ? -17.533 -3.667 35.576 1.00 45.20 56 GLN I O 1
ATOM 1604 N N . LEU C 1 31 ? -18.264 -4.858 33.809 1.00 42.91 57 LEU I N 1
ATOM 1605 C CA . LEU C 1 31 ? -18.878 -5.884 34.648 1.00 38.11 57 LEU I CA 1
ATOM 1606 C C . LEU C 1 31 ? -17.835 -6.667 35.435 1.00 40.58 57 LEU I C 1
ATOM 1607 O O . LEU C 1 31 ? -18.035 -6.955 36.620 1.00 42.80 57 LEU I O 1
ATOM 1623 N N . THR C 1 32 ? -16.720 -7.031 34.801 1.00 43.39 58 THR I N 1
ATOM 1624 C CA . THR C 1 32 ? -15.700 -7.791 35.517 1.00 45.63 58 THR I CA 1
ATOM 1625 C C . THR C 1 32 ? -15.006 -6.938 36.570 1.00 42.43 58 THR I C 1
ATOM 1626 O O . THR C 1 32 ? -14.646 -7.446 37.638 1.00 38.37 58 THR I O 1
ATOM 1637 N N . VAL C 1 33 ? -14.818 -5.646 36.298 1.00 42.70 59 VAL I N 1
ATOM 1638 C CA . VAL C 1 33 ? -14.245 -4.754 37.302 1.00 33.80 59 VAL I CA 1
ATOM 1639 C C . VAL C 1 33 ? -15.182 -4.629 38.498 1.00 39.88 59 VAL I C 1
ATOM 1640 O O . VAL C 1 33 ? -14.739 -4.643 39.652 1.00 37.57 59 VAL I O 1
ATOM 1653 N N . TRP C 1 34 ? -16.487 -4.503 38.246 1.00 41.99 60 TRP I N 1
ATOM 1654 C CA . TRP C 1 34 ? -17.455 -4.487 39.338 1.00 39.23 60 TRP I CA 1
ATOM 1655 C C . TRP C 1 34 ? -17.357 -5.763 40.163 1.00 46.95 60 TRP I C 1
ATOM 1656 O O . TRP C 1 34 ? -17.286 -5.717 41.397 1.00 48.42 60 TRP I O 1
ATOM 1677 N N . GLY C 1 35 ? -17.351 -6.917 39.491 1.00 43.97 61 GLY I N 1
ATOM 1678 C CA . GLY C 1 35 ? -17.276 -8.183 40.204 1.00 37.99 61 GLY I CA 1
ATOM 1679 C C . GLY C 1 35 ? -16.027 -8.300 41.055 1.00 42.00 61 GLY I C 1
ATOM 1680 O O . GLY C 1 35 ? -16.089 -8.708 42.217 1.00 47.88 61 GLY I O 1
ATOM 1684 N N . ILE C 1 36 ? -14.870 -7.947 40.487 1.00 39.74 62 ILE I N 1
ATOM 1685 C CA . ILE C 1 36 ? -13.629 -8.002 41.255 1.00 42.81 62 ILE I CA 1
ATOM 1686 C C . ILE C 1 36 ? -13.716 -7.086 42.465 1.00 58.31 62 ILE I C 1
ATOM 1687 O O . ILE C 1 36 ? -13.142 -7.381 43.521 1.00 51.33 62 ILE I O 1
ATOM 1703 N N . LYS C 1 37 ? -14.433 -5.967 42.340 1.00 56.06 63 LYS I N 1
ATOM 1704 C CA . LYS C 1 37 ? -14.532 -5.031 43.454 1.00 46.22 63 LYS I CA 1
ATOM 1705 C C . LYS C 1 37 ? -15.429 -5.577 44.558 1.00 45.74 63 LYS I C 1
ATOM 1706 O O . LYS C 1 37 ? -15.134 -5.401 45.747 1.00 47.56 63 LYS I O 1
ATOM 1725 N N . GLN C 1 38 ? -16.529 -6.240 44.193 1.00 49.33 64 GLN I N 1
ATOM 1726 C CA . GLN C 1 38 ? -17.378 -6.858 45.208 1.00 49.69 64 GLN I CA 1
ATOM 1727 C C . GLN C 1 38 ? -16.617 -7.935 45.969 1.00 44.88 64 GLN I C 1
ATOM 1728 O O . GLN C 1 38 ? -16.746 -8.052 47.193 1.00 53.98 64 GLN I O 1
ATOM 1742 N N . LEU C 1 39 ? -15.815 -8.730 45.260 1.00 47.85 65 LEU I N 1
ATOM 1743 C CA . LEU C 1 39 ? -15.045 -9.782 45.914 1.00 58.63 65 LEU I CA 1
ATOM 1744 C C . LEU C 1 39 ? -13.916 -9.201 46.755 1.00 50.17 65 LEU I C 1
ATOM 1745 O O . LEU C 1 39 ? -13.614 -9.715 47.837 1.00 51.04 65 LEU I O 1
ATOM 1761 N N . GLN C 1 40 ? -13.277 -8.133 46.272 1.00 54.52 66 GLN I N 1
ATOM 1762 C CA . GLN C 1 40 ? -12.147 -7.552 46.991 1.00 50.92 66 GLN I CA 1
ATOM 1763 C C . GLN C 1 40 ? -12.574 -7.041 48.361 1.00 70.33 66 GLN I C 1
ATOM 1764 O O . GLN C 1 40 ? -11.964 -7.379 49.382 1.00 79.68 66 GLN I O 1
ATOM 1778 N N . ALA C 1 41 ? -13.620 -6.215 48.404 1.00 63.05 67 ALA I N 1
ATOM 1779 C CA . ALA C 1 41 ? -14.105 -5.710 49.680 1.00 67.52 67 ALA I CA 1
ATOM 1780 C C . ALA C 1 41 ? -14.655 -6.822 50.561 1.00 61.35 67 ALA I C 1
ATOM 1781 O O . ALA C 1 41 ? -14.679 -6.673 51.786 1.00 65.21 67 ALA I O 1
ATOM 1788 N N . ARG C 1 42 ? -15.089 -7.932 49.964 1.00 70.13 68 ARG I N 1
ATOM 1789 C CA . ARG C 1 42 ? -15.595 -9.064 50.728 1.00 70.02 68 ARG I CA 1
ATOM 1790 C C . ARG C 1 42 ? -14.479 -9.902 51.334 1.00 72.64 68 ARG I C 1
ATOM 1791 O O . ARG C 1 42 ? -14.714 -10.601 52.325 1.00 76.72 68 ARG I O 1
ATOM 1812 N N . ILE C 1 43 ? -13.278 -9.837 50.772 1.00 72.71 69 ILE I N 1
ATOM 1813 C CA . ILE C 1 43 ? -12.172 -10.686 51.188 1.00 65.31 69 ILE I CA 1
ATOM 1814 C C . ILE C 1 43 ? -11.113 -9.847 51.895 1.00 70.66 69 ILE I C 1
ATOM 1815 O O . ILE C 1 43 ? -10.410 -9.053 51.268 1.00 68.36 69 ILE I O 1
ATOM 1831 N N . TRP D 2 2 ? -3.408 -2.367 46.140 1.00 52.64 117 TRP J N 1
ATOM 1832 C CA . TRP D 2 2 ? -4.788 -2.257 45.678 1.00 63.32 117 TRP J CA 1
ATOM 1833 C C . TRP D 2 2 ? -5.184 -0.809 45.420 1.00 72.65 117 TRP J C 1
ATOM 1834 O O . TRP D 2 2 ? -5.915 -0.523 44.475 1.00 68.26 117 TRP J O 1
ATOM 1854 N N . GLU D 2 3 ? -4.707 0.110 46.258 1.00 72.36 118 GLU J N 1
ATOM 1855 C CA . GLU D 2 3 ? -5.023 1.517 46.044 1.00 79.67 118 GLU J CA 1
ATOM 1856 C C . GLU D 2 3 ? -4.463 2.002 44.714 1.00 68.45 118 GLU J C 1
ATOM 1857 O O . GLU D 2 3 ? -5.116 2.771 43.999 1.00 65.19 118 GLU J O 1
ATOM 1869 N N . GLU D 2 4 ? -3.254 1.559 44.362 1.00 51.37 119 GLU J N 1
ATOM 1870 C CA . GLU D 2 4 ? -2.726 1.840 43.033 1.00 64.14 119 GLU J CA 1
ATOM 1871 C C . GLU D 2 4 ? -3.553 1.147 41.957 1.00 71.44 119 GLU J C 1
ATOM 1872 O O . GLU D 2 4 ? -3.686 1.665 40.843 1.00 66.78 119 GLU J O 1
ATOM 1884 N N . TRP D 2 5 ? -4.126 -0.016 42.276 1.00 51.54 120 TRP J N 1
ATOM 1885 C CA . TRP D 2 5 ? -4.968 -0.725 41.320 1.00 52.24 120 TRP J CA 1
ATOM 1886 C C . TRP D 2 5 ? -6.215 0.087 40.991 1.00 46.47 120 TRP J C 1
ATOM 1887 O O . TRP D 2 5 ? -6.586 0.232 39.822 1.00 49.53 120 TRP J O 1
ATOM 1908 N N . ASP D 2 6 ? -6.874 0.633 42.016 1.00 48.88 121 ASP J N 1
ATOM 1909 C CA . ASP D 2 6 ? -8.061 1.449 41.778 1.00 57.61 121 ASP J CA 1
ATOM 1910 C C . ASP D 2 6 ? -7.726 2.674 40.939 1.00 62.11 121 ASP J C 1
ATOM 1911 O O . ASP D 2 6 ? -8.544 3.126 40.129 1.00 56.75 121 ASP J O 1
ATOM 1920 N N . LYS D 2 7 ? -6.530 3.234 41.126 1.00 52.29 122 LYS J N 1
ATOM 1921 C CA . LYS D 2 7 ? -6.128 4.400 40.346 1.00 69.67 122 LYS J CA 1
ATOM 1922 C C . LYS D 2 7 ? -5.908 4.031 38.887 1.00 56.36 122 LYS J C 1
ATOM 1923 O O . LYS D 2 7 ? -6.367 4.737 37.981 1.00 51.01 122 LYS J O 1
ATOM 1942 N N . LYS D 2 8 ? -5.177 2.941 38.642 1.00 49.38 123 LYS J N 1
ATOM 1943 C CA . LYS D 2 8 ? -4.949 2.485 37.276 1.00 55.10 123 LYS J CA 1
ATOM 1944 C C . LYS D 2 8 ? -6.257 2.115 36.586 1.00 47.48 123 LYS J C 1
ATOM 1945 O O . LYS D 2 8 ? -6.392 2.298 35.372 1.00 45.53 123 LYS J O 1
ATOM 1964 N N . ILE D 2 9 ? -7.225 1.589 37.336 1.00 46.91 124 ILE J N 1
ATOM 1965 C CA . ILE D 2 9 ? -8.547 1.327 36.771 1.00 52.00 124 ILE J CA 1
ATOM 1966 C C . ILE D 2 9 ? -9.171 2.629 36.284 1.00 56.47 124 ILE J C 1
ATOM 1967 O O . ILE D 2 9 ? -9.467 2.793 35.095 1.00 61.09 124 ILE J O 1
ATOM 1983 N N . GLU D 2 10 ? -9.380 3.574 37.205 1.00 57.26 125 GLU J N 1
ATOM 1984 C CA . GLU D 2 10 ? -9.968 4.859 36.837 1.00 62.20 125 GLU J CA 1
ATOM 1985 C C . GLU D 2 10 ? -9.182 5.528 35.717 1.00 53.32 125 GLU J C 1
ATOM 1986 O O . GLU D 2 10 ? -9.768 6.128 34.809 1.00 59.76 125 GLU J O 1
ATOM 1998 N N . GLU D 2 11 ? -7.853 5.436 35.764 1.00 49.30 126 GLU J N 1
ATOM 1999 C CA . GLU D 2 11 ? -7.026 6.025 34.718 1.00 44.48 126 GLU J CA 1
ATOM 2000 C C . GLU D 2 11 ? -7.414 5.482 33.346 1.00 61.20 126 GLU J C 1
ATOM 2001 O O . GLU D 2 11 ? -7.822 6.236 32.456 1.00 62.29 126 GLU J O 1
ATOM 2013 N N . TYR D 2 12 ? -7.301 4.164 33.160 1.00 54.08 127 TYR J N 1
ATOM 2014 C CA . TYR D 2 12 ? -7.549 3.578 31.847 1.00 57.53 127 TYR J CA 1
ATOM 2015 C C . TYR D 2 12 ? -9.028 3.592 31.489 1.00 51.26 127 TYR J C 1
ATOM 2016 O O . TYR D 2 12 ? -9.375 3.680 30.305 1.00 51.02 127 TYR J O 1
ATOM 2034 N N . THR D 2 13 ? -9.912 3.504 32.483 1.00 43.68 128 THR J N 1
ATOM 2035 C CA . THR D 2 13 ? -11.339 3.649 32.215 1.00 48.64 128 THR J CA 1
ATOM 2036 C C . THR D 2 13 ? -11.631 4.994 31.563 1.00 52.53 128 THR J C 1
ATOM 2037 O O . THR D 2 13 ? -12.257 5.061 30.500 1.00 54.00 128 THR J O 1
ATOM 2048 N N . LYS D 2 14 ? -11.184 6.083 32.194 1.00 61.55 129 LYS J N 1
ATOM 2049 C CA . LYS D 2 14 ? -11.405 7.409 31.628 1.00 62.29 129 LYS J CA 1
ATOM 2050 C C . LYS D 2 14 ? -10.778 7.526 30.244 1.00 47.41 129 LYS J C 1
ATOM 2051 O O . LYS D 2 14 ? -11.374 8.112 29.333 1.00 50.77 129 LYS J O 1
ATOM 2070 N N . LYS D 2 15 ? -9.584 6.959 30.058 1.00 50.74 130 LYS J N 1
ATOM 2071 C CA . LYS D 2 15 ? -8.912 7.053 28.766 1.00 40.03 130 LYS J CA 1
ATOM 2072 C C . LYS D 2 15 ? -9.644 6.260 27.692 1.00 58.36 130 LYS J C 1
ATOM 2073 O O . LYS D 2 15 ? -9.670 6.673 26.528 1.00 56.28 130 LYS J O 1
ATOM 2092 N N . ILE D 2 16 ? -10.234 5.121 28.052 1.00 58.94 131 ILE J N 1
ATOM 2093 C CA . ILE D 2 16 ? -10.985 4.339 27.076 1.00 64.92 131 ILE J CA 1
ATOM 2094 C C . ILE D 2 16 ? -12.241 5.087 26.660 1.00 49.72 131 ILE J C 1
ATOM 2095 O O . ILE D 2 16 ? -12.562 5.184 25.470 1.00 63.21 131 ILE J O 1
ATOM 2111 N N . GLU D 2 17 ? -12.972 5.629 27.633 1.00 47.70 132 GLU J N 1
ATOM 2112 C CA . GLU D 2 17 ? -14.211 6.321 27.308 1.00 69.41 132 GLU J CA 1
ATOM 2113 C C . GLU D 2 17 ? -13.954 7.564 26.467 1.00 69.14 132 GLU J C 1
ATOM 2114 O O . GLU D 2 17 ? -14.822 7.968 25.686 1.00 52.67 132 GLU J O 1
ATOM 2126 N N . GLU D 2 18 ? -12.784 8.191 26.615 1.00 54.71 133 GLU J N 1
ATOM 2127 C CA . GLU D 2 18 ? -12.421 9.283 25.718 1.00 63.34 133 GLU J CA 1
ATOM 2128 C C . GLU D 2 18 ? -12.195 8.762 24.305 1.00 57.00 133 GLU J C 1
ATOM 2129 O O . GLU D 2 18 ? -12.784 9.268 23.342 1.00 69.17 133 GLU J O 1
ATOM 2141 N N . LEU D 2 19 ? -11.350 7.739 24.166 1.00 60.47 134 LEU J N 1
ATOM 2142 C CA . LEU D 2 19 ? -11.078 7.164 22.853 1.00 56.46 134 LEU J CA 1
ATOM 2143 C C . LEU D 2 19 ? -12.364 6.725 22.165 1.00 46.40 134 LEU J C 1
ATOM 2144 O O . LEU D 2 19 ? -12.533 6.930 20.959 1.00 50.14 134 LEU J O 1
ATOM 2160 N N . ILE D 2 20 ? -13.285 6.118 22.916 1.00 51.28 135 ILE J N 1
ATOM 2161 C CA . ILE D 2 20 ? -14.570 5.730 22.339 1.00 58.53 135 ILE J CA 1
ATOM 2162 C C . ILE D 2 20 ? -15.328 6.962 21.860 1.00 76.80 135 ILE J C 1
ATOM 2163 O O . ILE D 2 20 ? -15.892 6.972 20.759 1.00 68.75 135 ILE J O 1
ATOM 2179 N N . LYS D 2 21 ? -15.357 8.019 22.677 1.00 67.17 136 LYS J N 1
ATOM 2180 C CA . LYS D 2 21 ? -16.025 9.253 22.274 1.00 64.60 136 LYS J CA 1
ATOM 2181 C C . LYS D 2 21 ? -15.404 9.820 21.003 1.00 68.67 136 LYS J C 1
ATOM 2182 O O . LYS D 2 21 ? -16.113 10.153 20.046 1.00 65.81 136 LYS J O 1
ATOM 2201 N N . LYS D 2 22 ? -14.073 9.938 20.976 1.00 61.46 137 LYS J N 1
ATOM 2202 C CA . LYS D 2 22 ? -13.399 10.504 19.812 1.00 49.24 137 LYS J CA 1
ATOM 2203 C C . LYS D 2 22 ? -13.524 9.603 18.590 1.00 56.19 137 LYS J C 1
ATOM 2204 O O . LYS D 2 22 ? -13.527 10.097 17.457 1.00 65.93 137 LYS J O 1
ATOM 2223 N N . SER D 2 23 ? -13.629 8.288 18.793 1.00 59.67 138 SER J N 1
ATOM 2224 C CA . SER D 2 23 ? -13.769 7.373 17.667 1.00 65.95 138 SER J CA 1
ATOM 2225 C C . SER D 2 23 ? -15.168 7.416 17.068 1.00 64.80 138 SER J C 1
ATOM 2226 O O . SER D 2 23 ? -15.325 7.214 15.859 1.00 56.48 138 SER J O 1
ATOM 2234 N N . GLU D 2 24 ? -16.191 7.668 17.888 1.00 58.68 139 GLU J N 1
ATOM 2235 C CA . GLU D 2 24 ? -17.551 7.760 17.375 1.00 65.21 139 GLU J CA 1
ATOM 2236 C C . GLU D 2 24 ? -17.807 9.075 16.653 1.00 71.81 139 GLU J C 1
ATOM 2237 O O . GLU D 2 24 ? -18.691 9.132 15.791 1.00 64.85 139 GLU J O 1
ATOM 2249 N N . GLU D 2 25 ? -17.062 10.130 16.984 1.00 57.17 140 GLU J N 1
ATOM 2250 C CA . GLU D 2 25 ? -17.144 11.363 16.211 1.00 73.68 140 GLU J CA 1
ATOM 2251 C C . GLU D 2 25 ? -16.440 11.213 14.868 1.00 60.71 140 GLU J C 1
ATOM 2252 O O . GLU D 2 25 ? -16.963 11.653 13.838 1.00 66.31 140 GLU J O 1
ATOM 2264 N N . GLN D 2 26 ? -15.255 10.599 14.863 1.00 59.33 141 GLN J N 1
ATOM 2265 C CA . GLN D 2 26 ? -14.583 10.299 13.603 1.00 66.18 141 GLN J CA 1
ATOM 2266 C C . GLN D 2 26 ? -15.439 9.385 12.738 1.00 67.58 141 GLN J C 1
ATOM 2267 O O . GLN D 2 26 ? -15.429 9.490 11.506 1.00 75.04 141 GLN J O 1
ATOM 2281 N N . GLN D 2 27 ? -16.183 8.475 13.368 1.00 67.46 142 GLN J N 1
ATOM 2282 C CA . GLN D 2 27 ? -17.088 7.614 12.616 1.00 71.03 142 GLN J CA 1
ATOM 2283 C C . GLN D 2 27 ? -18.278 8.405 12.088 1.00 68.55 142 GLN J C 1
ATOM 2284 O O . GLN D 2 27 ? -18.677 8.234 10.931 1.00 71.28 142 GLN J O 1
ATOM 2298 N N . LYS D 2 28 ? -18.859 9.272 12.921 1.00 68.06 143 LYS J N 1
ATOM 2299 C CA . LYS D 2 28 ? -19.924 10.161 12.475 1.00 82.12 143 LYS J CA 1
ATOM 2300 C C . LYS D 2 28 ? -19.316 11.270 11.627 1.00 86.47 143 LYS J C 1
ATOM 2301 O O . LYS D 2 28 ? -19.452 12.459 11.931 1.00 94.60 143 LYS J O 1
ATOM 2320 N N . LYS D 2 29 ? -18.647 10.863 10.554 1.00 81.04 144 LYS J N 1
ATOM 2321 C CA . LYS D 2 29 ? -17.912 11.742 9.659 1.00 81.84 144 LYS J CA 1
ATOM 2322 C C . LYS D 2 29 ? -17.592 10.931 8.415 1.00 83.15 144 LYS J C 1
ATOM 2323 O O . LYS D 2 29 ? -18.187 11.145 7.356 1.00 97.24 144 LYS J O 1
ATOM 2342 N N . ASN D 2 30 ? -16.695 9.960 8.559 1.00 75.68 145 ASN J N 1
ATOM 2343 C CA . ASN D 2 30 ? -16.255 9.140 7.440 1.00 78.32 145 ASN J CA 1
ATOM 2344 C C . ASN D 2 30 ? -17.435 8.515 6.701 1.00 73.09 145 ASN J C 1
ATOM 2345 O O . ASN D 2 30 ? -18.443 8.156 7.309 1.00 71.97 145 ASN J O 1
ATOM 2356 N N . GLN E 1 3 ? -0.022 4.029 -5.325 1.00 103.88 29 GLN K N 1
ATOM 2357 C CA . GLN E 1 3 ? 0.068 5.011 -4.250 1.00 104.69 29 GLN K CA 1
ATOM 2358 C C . GLN E 1 3 ? -1.071 4.833 -3.255 1.00 103.41 29 GLN K C 1
ATOM 2359 O O . GLN E 1 3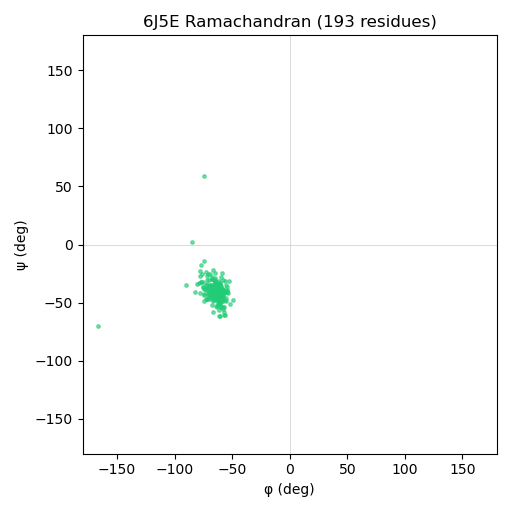 ? -0.849 4.428 -2.114 1.00 103.48 29 GLN K O 1
ATOM 2372 N N . ALA E 1 4 ? -2.294 5.151 -3.683 1.00 109.60 30 ALA K N 1
ATOM 2373 C CA . ALA E 1 4 ? -3.451 4.913 -2.831 1.00 82.46 30 ALA K CA 1
ATOM 2374 C C . ALA E 1 4 ? -3.814 3.438 -2.753 1.00 94.12 30 ALA K C 1
ATOM 2375 O O . ALA E 1 4 ? -4.584 3.053 -1.866 1.00 86.72 30 ALA K O 1
ATOM 2382 N N . ARG E 1 5 ? -3.278 2.606 -3.648 1.00 88.33 31 ARG K N 1
ATOM 2383 C CA . ARG E 1 5 ? -3.479 1.168 -3.548 1.00 94.51 31 ARG K CA 1
ATOM 2384 C C . ARG E 1 5 ? -2.607 0.545 -2.468 1.00 100.45 31 ARG K C 1
ATOM 2385 O O . ARG E 1 5 ? -2.887 -0.577 -2.035 1.00 102.66 31 ARG K O 1
ATOM 2406 N N . GLN E 1 6 ? -1.564 1.248 -2.026 1.00 99.95 32 GLN K N 1
ATOM 2407 C CA . GLN E 1 6 ? -0.774 0.780 -0.894 1.00 89.40 32 GLN K CA 1
ATOM 2408 C C . GLN E 1 6 ? -1.438 1.159 0.423 1.00 89.03 32 GLN K C 1
ATOM 2409 O O . GLN E 1 6 ? -1.462 0.357 1.363 1.00 84.86 32 GLN K O 1
ATOM 2423 N N . LEU E 1 7 ? -1.989 2.372 0.503 1.00 85.23 33 LEU K N 1
ATOM 2424 C CA . LEU E 1 7 ? -2.720 2.781 1.697 1.00 91.08 33 LEU K CA 1
ATOM 2425 C C . LEU E 1 7 ? -3.986 1.950 1.866 1.00 87.03 33 LEU K C 1
ATOM 2426 O O . LEU E 1 7 ? -4.275 1.454 2.961 1.00 84.09 33 LEU K O 1
ATOM 2442 N N . LEU E 1 8 ? -4.753 1.787 0.786 1.00 81.12 34 LEU K N 1
ATOM 2443 C CA . LEU E 1 8 ? -5.963 0.975 0.850 1.00 79.57 34 LEU K CA 1
ATOM 2444 C C . LEU E 1 8 ? -5.652 -0.459 1.259 1.00 84.24 34 LEU K C 1
ATOM 2445 O O . LEU E 1 8 ? -6.444 -1.086 1.970 1.00 73.45 34 LEU K O 1
ATOM 2461 N N . SER E 1 9 ? -4.508 -0.993 0.824 1.00 90.82 35 SER K N 1
ATOM 2462 C CA . SER E 1 9 ? -4.155 -2.366 1.174 1.00 78.45 35 SER K CA 1
ATOM 2463 C C . SER E 1 9 ? -3.713 -2.467 2.628 1.00 72.10 35 SER K C 1
ATOM 2464 O O . SER E 1 9 ? -4.028 -3.448 3.312 1.00 55.12 35 SER K O 1
ATOM 2472 N N . GLY E 1 10 ? -2.981 -1.465 3.119 1.00 66.87 36 GLY 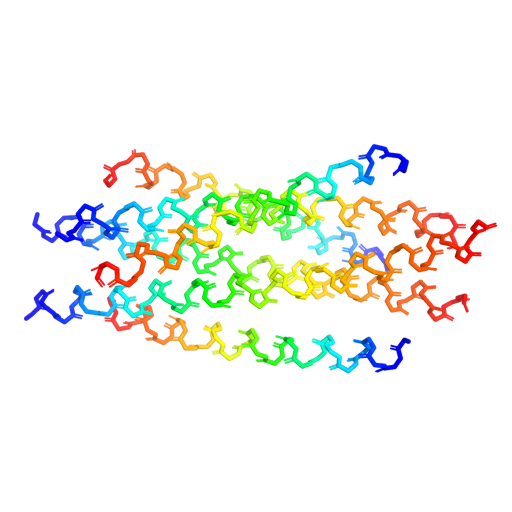K N 1
ATOM 2473 C CA . GLY E 1 10 ? -2.537 -1.488 4.501 1.00 72.62 36 GLY K CA 1
ATOM 2474 C C . GLY E 1 10 ? -3.663 -1.280 5.492 1.00 71.12 36 GLY K C 1
ATOM 2475 O O . GLY E 1 10 ? -3.568 -1.715 6.643 1.00 64.62 36 GLY K O 1
ATOM 2479 N N . ILE E 1 11 ? -4.739 -0.614 5.069 1.00 71.28 37 ILE K N 1
ATOM 2480 C CA . ILE E 1 11 ? -5.872 -0.393 5.961 1.00 63.42 37 ILE K CA 1
ATOM 2481 C C . ILE E 1 11 ? -6.664 -1.681 6.144 1.00 56.99 37 ILE K C 1
ATOM 2482 O O . ILE E 1 11 ? -7.082 -2.013 7.260 1.00 62.34 37 ILE K O 1
ATOM 2498 N N . VAL E 1 12 ? -6.884 -2.428 5.060 1.00 57.23 38 VAL K N 1
ATOM 2499 C CA . VAL E 1 12 ? -7.533 -3.731 5.180 1.00 64.32 38 VAL K CA 1
ATOM 2500 C C . VAL E 1 12 ? -6.674 -4.667 6.019 1.00 66.47 38 VAL K C 1
ATOM 2501 O O . VAL E 1 12 ? -7.184 -5.420 6.859 1.00 64.83 38 VAL K O 1
ATOM 2514 N N . GLN E 1 13 ? -5.358 -4.641 5.801 1.00 58.49 39 GLN K N 1
ATOM 2515 C CA . GLN E 1 13 ? -4.445 -5.393 6.653 1.00 71.38 39 GLN K CA 1
ATOM 2516 C C . GLN E 1 13 ? -4.593 -4.968 8.108 1.00 60.23 39 GLN K C 1
ATOM 2517 O O . GLN E 1 13 ? -4.641 -5.806 9.014 1.00 63.94 39 GLN K O 1
ATOM 2531 N N . GLN E 1 14 ? -4.667 -3.657 8.346 1.00 69.95 40 GLN K N 1
ATOM 2532 C CA . GLN E 1 14 ? -4.800 -3.149 9.706 1.00 70.87 40 GLN K CA 1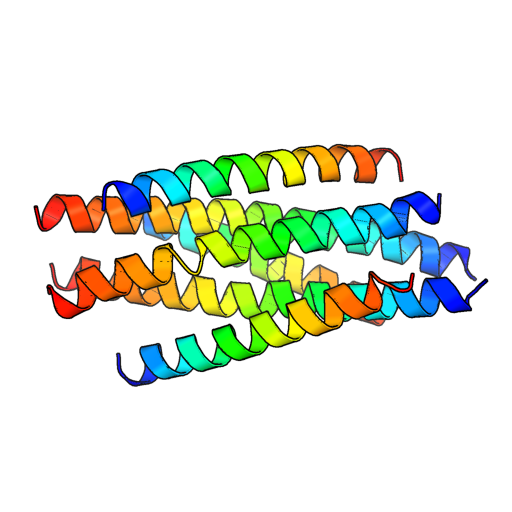
ATOM 2533 C C . GLN E 1 14 ? -6.115 -3.592 10.336 1.00 66.50 40 GLN K C 1
ATOM 2534 O O . GLN E 1 14 ? -6.159 -3.932 11.524 1.00 70.28 40 GLN K O 1
ATOM 2548 N N . GLN E 1 15 ? -7.200 -3.597 9.557 1.00 58.27 41 GLN K N 1
ATOM 2549 C CA . GLN E 1 15 ? -8.503 -3.937 10.118 1.00 53.52 41 GLN K CA 1
ATOM 2550 C C . GLN E 1 15 ? -8.552 -5.393 10.563 1.00 54.86 41 GLN K C 1
ATOM 2551 O O . GLN E 1 15 ? -9.168 -5.714 11.586 1.00 52.04 41 GLN K O 1
ATOM 2565 N N . ASN E 1 16 ? -7.908 -6.289 9.816 1.00 52.29 42 ASN K N 1
ATOM 2566 C CA . ASN E 1 16 ? -7.855 -7.683 10.240 1.00 65.51 42 ASN K CA 1
ATOM 2567 C C . ASN E 1 16 ? -6.999 -7.835 11.489 1.00 64.34 42 ASN K C 1
ATOM 2568 O O . ASN E 1 16 ? -7.299 -8.662 12.357 1.00 54.13 42 ASN K O 1
ATOM 2579 N N . ASN E 1 17 ? -5.930 -7.043 11.599 1.00 60.51 43 ASN K N 1
ATOM 2580 C CA . ASN E 1 17 ? -5.121 -7.052 12.813 1.00 61.02 43 ASN K CA 1
ATOM 2581 C C . ASN E 1 17 ? -5.958 -6.663 14.024 1.00 53.28 43 ASN K C 1
ATOM 2582 O O . ASN E 1 17 ? -5.995 -7.385 15.027 1.00 59.94 43 ASN K O 1
ATOM 2593 N N . LEU E 1 18 ? -6.637 -5.516 13.949 1.00 56.16 44 LEU K N 1
ATOM 2594 C CA . LEU E 1 18 ? -7.471 -5.071 15.060 1.00 64.56 44 LEU K CA 1
ATOM 2595 C C . LEU E 1 18 ? -8.535 -6.106 15.398 1.00 49.25 44 LEU K C 1
ATOM 2596 O O . LEU E 1 18 ? -8.826 -6.346 16.575 1.00 44.61 44 LEU K O 1
ATOM 2612 N N . LEU E 1 19 ? -9.125 -6.733 14.379 1.00 47.67 45 LEU K N 1
ATOM 2613 C CA . LEU E 1 19 ? -10.175 -7.715 14.625 1.00 55.60 45 LEU K CA 1
ATOM 2614 C C . LEU E 1 19 ? -9.627 -8.931 15.358 1.00 59.39 45 LEU K C 1
ATOM 2615 O O . LEU E 1 19 ? -10.253 -9.429 16.301 1.00 50.60 45 LEU K O 1
ATOM 2631 N N . ARG E 1 20 ? -8.457 -9.421 14.946 1.00 43.05 46 ARG K N 1
ATOM 2632 C CA . ARG E 1 20 ? -7.858 -10.563 15.627 1.00 64.24 46 ARG K CA 1
ATOM 2633 C C . ARG E 1 20 ? -7.470 -10.211 17.058 1.00 49.43 46 ARG K C 1
ATOM 2634 O O . ARG E 1 20 ? -7.550 -11.059 17.954 1.00 44.18 46 ARG K O 1
ATOM 2655 N N . ALA E 1 21 ? -7.043 -8.968 17.293 1.00 53.26 47 ALA K N 1
ATOM 2656 C CA . ALA E 1 21 ? -6.760 -8.535 18.657 1.00 62.16 47 ALA K CA 1
ATOM 2657 C C . ALA E 1 21 ? -8.027 -8.544 19.502 1.00 52.53 47 ALA K C 1
ATOM 2658 O O . ALA E 1 21 ? -8.017 -9.009 20.648 1.00 50.15 47 ALA K O 1
ATOM 2665 N N . ILE E 1 22 ? -9.129 -8.035 18.948 1.00 50.99 48 ILE K N 1
ATOM 2666 C CA . ILE E 1 22 ? -10.402 -8.040 19.665 1.00 51.39 48 ILE K CA 1
ATOM 2667 C C . ILE E 1 22 ? -10.810 -9.464 20.016 1.00 49.18 48 ILE K C 1
ATOM 2668 O O . ILE E 1 22 ? -11.253 -9.742 21.139 1.00 50.39 48 ILE K O 1
ATOM 2684 N N . GLU E 1 23 ? -10.666 -10.391 19.068 1.00 47.69 49 GLU K N 1
ATOM 2685 C CA . GLU E 1 23 ? -11.027 -11.783 19.319 1.00 46.33 49 GLU K CA 1
ATOM 2686 C C . GLU E 1 23 ? -10.197 -12.370 20.455 1.00 47.20 49 GLU K C 1
ATOM 2687 O O . GLU E 1 23 ? -10.736 -12.987 21.381 1.00 45.98 49 GLU K O 1
ATOM 2699 N N . ALA E 1 24 ? -8.876 -12.188 20.400 1.00 47.58 50 ALA K N 1
ATOM 2700 C CA . ALA E 1 24 ? -8.021 -12.674 21.477 1.00 42.21 50 ALA K CA 1
ATOM 2701 C C . ALA E 1 24 ? -8.404 -12.039 22.808 1.00 62.02 50 ALA K C 1
ATOM 2702 O O . ALA E 1 24 ? -8.515 -12.732 23.827 1.00 56.60 50 ALA K O 1
ATOM 2709 N N . GLN E 1 25 ? -8.612 -10.721 22.821 1.00 50.60 51 GLN K N 1
ATOM 2710 C CA . GLN E 1 25 ? -9.027 -10.052 24.049 1.00 53.96 51 GLN K CA 1
ATOM 2711 C C . GLN E 1 25 ? -10.355 -10.592 24.559 1.00 45.25 51 GLN K C 1
ATOM 2712 O O . GLN E 1 25 ? -10.571 -10.661 25.775 1.00 47.07 51 GLN K O 1
ATOM 2726 N N . GLN E 1 26 ? -11.258 -10.979 23.658 1.00 43.83 52 GLN K N 1
ATOM 2727 C CA . GLN E 1 26 ? -12.523 -11.556 24.099 1.00 50.19 52 GLN K CA 1
ATOM 2728 C C . GLN E 1 26 ? -12.301 -12.911 24.761 1.00 54.52 52 GLN K C 1
ATOM 2729 O O . GLN E 1 26 ? -12.933 -13.223 25.776 1.00 50.27 52 GLN K O 1
ATOM 2743 N N . HIS E 1 27 ? -11.403 -13.727 24.207 1.00 49.09 53 HIS K N 1
ATOM 2744 C CA . HIS E 1 27 ? -11.034 -14.971 24.874 1.00 46.71 53 HIS K CA 1
ATOM 2745 C C . HIS E 1 27 ? -10.406 -14.689 26.232 1.00 47.20 53 HIS K C 1
ATOM 2746 O O . HIS E 1 27 ? -10.728 -15.346 27.228 1.00 44.42 53 HIS K O 1
ATOM 2760 N N . LEU E 1 28 ? -9.502 -13.710 26.288 1.00 52.28 54 LEU K N 1
ATOM 2761 C CA . LEU E 1 28 ? -8.889 -13.344 27.560 1.00 47.83 54 LEU K CA 1
ATOM 2762 C C . LEU E 1 28 ? -9.941 -12.883 28.561 1.00 50.11 54 LEU K C 1
ATOM 2763 O O . LEU E 1 28 ? -9.840 -13.169 29.759 1.00 47.25 54 LEU K O 1
ATOM 2779 N N . LEU E 1 29 ? -10.970 -12.178 28.087 1.00 45.83 55 LEU K N 1
ATOM 2780 C CA . LEU E 1 29 ? -12.010 -11.697 28.990 1.00 43.18 55 LEU K CA 1
ATOM 2781 C C . LEU E 1 29 ? -12.878 -12.840 29.498 1.00 47.10 55 LEU K C 1
ATOM 2782 O O . LEU E 1 29 ? -13.331 -12.817 30.648 1.00 45.78 55 LEU K O 1
ATOM 2798 N N . GLN E 1 30 ? -13.142 -13.839 28.657 1.00 46.20 56 GLN K N 1
ATOM 2799 C CA . GLN E 1 30 ? -13.940 -14.972 29.114 1.00 43.55 56 GLN K CA 1
ATOM 2800 C C . GLN E 1 30 ? -13.193 -15.793 30.156 1.00 42.19 56 GLN K C 1
ATOM 2801 O O . GLN E 1 30 ? -13.822 -16.403 31.028 1.00 44.67 56 GLN K O 1
ATOM 2815 N N . LEU E 1 31 ? -11.860 -15.815 30.092 1.00 40.12 57 LEU K N 1
ATOM 2816 C CA . LEU E 1 31 ? -11.087 -16.372 31.196 1.00 40.47 57 LEU K CA 1
ATOM 2817 C C . LEU E 1 31 ? -11.282 -15.545 32.461 1.00 53.43 57 LEU K C 1
ATOM 2818 O O . LEU E 1 31 ? -11.454 -16.096 33.555 1.00 49.84 57 LEU K O 1
ATOM 2834 N N . THR E 1 32 ? -11.262 -14.216 32.327 1.00 49.56 58 THR K N 1
ATOM 2835 C CA . THR E 1 32 ? -11.506 -13.339 33.469 1.00 47.36 58 THR K CA 1
ATOM 2836 C C . THR E 1 32 ? -12.830 -13.673 34.144 1.00 36.71 58 THR K C 1
ATOM 2837 O O . THR E 1 32 ? -12.930 -13.669 35.377 1.00 43.59 58 THR K O 1
ATOM 2848 N N . VAL E 1 33 ? -13.861 -13.959 33.349 1.00 39.78 59 VAL K N 1
ATOM 2849 C CA . VAL E 1 33 ? -15.181 -14.239 33.903 1.00 44.92 59 VAL K CA 1
ATOM 2850 C C . VAL E 1 33 ? -15.179 -15.564 34.654 1.00 52.19 59 VAL K C 1
ATOM 2851 O O . VAL E 1 33 ? -15.771 -15.679 35.735 1.00 49.08 59 VAL K O 1
ATOM 2864 N N . TRP E 1 34 ? -14.522 -16.584 34.100 1.00 43.36 60 TRP K N 1
ATOM 2865 C CA . TRP E 1 34 ? -14.397 -17.855 34.805 1.00 44.67 60 TRP K CA 1
ATOM 2866 C C . TRP E 1 34 ? -13.786 -17.649 36.186 1.00 48.96 60 TRP K C 1
ATOM 2867 O O . TRP E 1 34 ? -14.303 -18.149 37.192 1.00 49.19 60 TRP K O 1
ATOM 2888 N N . GLY E 1 35 ? -12.684 -16.900 36.250 1.00 48.38 61 GLY K N 1
ATOM 2889 C CA . GLY E 1 35 ? -12.020 -16.680 37.526 1.00 45.15 61 GLY K CA 1
ATOM 2890 C C . GLY E 1 35 ? -12.916 -16.012 38.550 1.00 40.30 61 GLY K C 1
ATOM 2891 O O . GLY E 1 35 ? -12.937 -16.404 39.720 1.00 50.97 61 GLY K O 1
ATOM 2895 N N . ILE E 1 36 ? -13.661 -14.988 38.132 1.00 38.76 62 ILE K N 1
ATOM 2896 C CA . ILE E 1 36 ? -14.540 -14.277 39.056 1.00 44.59 62 ILE K CA 1
ATOM 2897 C C . ILE E 1 36 ? -15.635 -15.203 39.571 1.00 39.31 62 ILE K C 1
ATOM 2898 O O . ILE E 1 36 ? -15.952 -15.207 40.767 1.00 44.78 62 ILE K O 1
ATOM 2914 N N . LYS E 1 37 ? -16.244 -15.985 38.676 1.00 42.85 63 LYS K N 1
ATOM 2915 C CA . LYS E 1 37 ? -17.260 -16.943 39.103 1.00 51.14 63 LYS K CA 1
ATOM 2916 C C . LYS E 1 37 ? -16.660 -17.990 40.027 1.00 50.61 63 LYS K C 1
ATOM 2917 O O . LYS E 1 37 ? -17.295 -18.415 40.999 1.00 44.70 63 LYS K O 1
ATOM 2936 N N . GLN E 1 38 ? -15.435 -18.419 39.731 1.00 44.49 64 GLN K N 1
ATOM 2937 C CA . GLN E 1 38 ? -14.767 -19.418 40.554 1.00 36.68 64 GLN K CA 1
ATOM 2938 C C . GLN E 1 38 ? -14.493 -18.887 41.955 1.00 54.00 64 GLN K C 1
ATOM 2939 O O . GLN E 1 38 ? -14.591 -19.629 42.940 1.00 55.11 64 GLN K O 1
ATOM 2953 N N . LEU E 1 39 ? -14.121 -17.610 42.062 1.00 44.81 65 LEU K N 1
ATOM 2954 C CA . LEU E 1 39 ? -13.899 -17.005 43.371 1.00 43.65 65 LEU K CA 1
ATOM 2955 C C . LEU E 1 39 ? -15.217 -16.714 44.080 1.00 47.74 65 LEU K C 1
ATOM 2956 O O . LEU E 1 39 ? -15.307 -16.828 45.308 1.00 47.38 65 LEU K O 1
ATOM 2972 N N . GLN E 1 40 ? -16.242 -16.314 43.329 1.00 49.22 66 GLN K N 1
ATOM 2973 C CA . GLN E 1 40 ? -17.565 -16.132 43.916 1.00 46.31 66 GLN K CA 1
ATOM 2974 C C . GLN E 1 40 ? -18.064 -17.436 44.530 1.00 57.40 66 GLN K C 1
ATOM 2975 O O . GLN E 1 40 ? -18.537 -17.460 45.672 1.00 51.55 66 GLN K O 1
ATOM 2989 N N . ALA E 1 41 ? -17.961 -18.536 43.781 1.00 49.28 67 ALA K N 1
ATOM 2990 C CA . ALA E 1 41 ? -18.376 -19.834 44.301 1.00 59.05 67 ALA K CA 1
ATOM 2991 C C . ALA E 1 41 ? -17.626 -20.188 45.581 1.00 52.09 67 ALA K C 1
ATOM 2992 O O . ALA E 1 41 ? -18.215 -20.731 46.521 1.00 46.43 67 ALA K O 1
ATOM 2999 N N . ARG E 1 42 ? -16.325 -19.895 45.635 1.00 56.95 68 ARG K N 1
ATOM 3000 C CA . ARG E 1 42 ? -15.555 -20.201 46.837 1.00 44.03 68 ARG K CA 1
ATOM 3001 C C . ARG E 1 42 ? -16.066 -19.411 48.037 1.00 56.28 68 ARG K C 1
ATOM 3002 O O . ARG E 1 42 ? -16.160 -19.948 49.147 1.00 55.89 68 ARG K O 1
ATOM 3023 N N . ILE E 1 43 ? -16.395 -18.132 47.840 1.00 55.79 69 ILE K N 1
ATOM 3024 C CA . ILE E 1 43 ? -16.917 -17.323 48.938 1.00 56.27 69 ILE K CA 1
ATOM 3025 C C . ILE E 1 43 ? -18.283 -17.836 49.373 1.00 53.65 69 ILE K C 1
ATOM 3026 O O . ILE E 1 43 ? -18.573 -17.932 50.572 1.00 52.79 69 ILE K O 1
ATOM 3042 N N . LEU E 1 44 ? -19.140 -18.169 48.416 1.00 52.98 70 LEU K N 1
ATOM 3043 C CA . LEU E 1 44 ? -20.454 -18.716 48.722 1.00 54.93 70 LEU K CA 1
ATOM 3044 C C . LEU E 1 44 ? -20.352 -20.177 49.148 1.00 49.80 70 LEU K C 1
ATOM 3045 O O . LEU E 1 44 ? -20.853 -20.555 50.206 1.00 48.06 70 LEU K O 1
ATOM 3064 N N . TRP F 2 2 ? -25.752 -10.258 41.727 1.00 62.83 117 TRP L N 1
ATOM 3065 C CA . TRP F 2 2 ? -24.992 -11.249 40.970 1.00 70.76 117 TRP L CA 1
ATOM 3066 C C . TRP F 2 2 ? -25.840 -11.949 39.906 1.00 64.75 117 TRP L C 1
ATOM 3067 O O . TRP F 2 2 ? -25.321 -12.326 38.853 1.00 62.53 117 TRP L O 1
ATOM 3088 N N . GLU F 2 3 ? -27.133 -12.144 40.180 1.00 62.21 118 GLU L N 1
ATOM 3089 C CA . GLU F 2 3 ? -28.048 -12.555 39.118 1.00 68.53 118 GLU L CA 1
ATOM 3090 C C . GLU F 2 3 ? -27.935 -11.618 37.927 1.00 71.58 118 GLU L C 1
ATOM 3091 O O . GLU F 2 3 ? -27.807 -12.056 36.779 1.00 73.96 118 GLU L O 1
ATOM 3103 N N . GLU F 2 4 ? -28.040 -10.313 38.189 1.00 67.49 119 GLU L N 1
ATOM 3104 C CA . GLU F 2 4 ? -28.043 -9.325 37.120 1.00 76.28 119 GLU L CA 1
ATOM 3105 C C . GLU F 2 4 ? -26.694 -9.290 36.416 1.00 72.13 119 GLU L C 1
ATOM 3106 O O . GLU F 2 4 ? -26.628 -9.259 35.183 1.00 69.79 119 GLU L O 1
ATOM 3118 N N . TRP F 2 5 ? -25.609 -9.299 37.192 1.00 62.10 120 TRP L N 1
ATOM 3119 C CA . TRP F 2 5 ? -24.275 -9.459 36.626 1.00 66.19 120 TRP L CA 1
ATOM 3120 C C . TRP F 2 5 ? -24.229 -10.647 35.671 1.00 62.33 120 TRP L C 1
ATOM 3121 O O . TRP F 2 5 ? -23.727 -10.538 34.546 1.00 59.65 120 TRP L O 1
ATOM 3142 N N . ASP F 2 6 ? -24.767 -11.793 36.101 1.00 56.90 121 ASP L N 1
ATOM 3143 C CA . ASP F 2 6 ? -24.843 -12.960 35.225 1.00 61.08 121 ASP L CA 1
ATOM 3144 C C . ASP F 2 6 ? -25.617 -12.647 33.949 1.00 60.73 121 ASP L C 1
ATOM 3145 O O . ASP F 2 6 ? -25.204 -13.044 32.854 1.00 56.20 121 ASP L O 1
ATOM 3154 N N . LYS F 2 7 ? -26.751 -11.953 34.072 1.00 63.97 122 LYS L N 1
ATOM 3155 C CA . LYS F 2 7 ? -27.515 -11.565 32.889 1.00 61.25 122 LYS L CA 1
ATOM 3156 C C . LYS F 2 7 ? -26.657 -10.753 31.926 1.00 59.03 122 LYS L C 1
ATOM 3157 O O . LYS F 2 7 ? -26.539 -11.090 30.742 1.00 56.24 122 LYS L O 1
ATOM 3176 N N . LYS F 2 8 ? -26.048 -9.673 32.422 1.00 63.11 123 LYS L N 1
ATOM 3177 C CA . LYS F 2 8 ? -25.348 -8.745 31.539 1.00 58.75 123 LYS L CA 1
ATOM 3178 C C . LYS F 2 8 ? -24.109 -9.381 30.920 1.00 51.56 123 LYS L C 1
ATOM 3179 O O . LYS F 2 8 ? -23.775 -9.099 29.765 1.00 57.66 123 LYS L O 1
ATOM 3198 N N . ILE F 2 9 ? -23.409 -10.233 31.670 1.00 52.14 124 ILE L N 1
ATOM 3199 C CA . ILE F 2 9 ? -22.237 -10.910 31.117 1.00 59.82 124 ILE L CA 1
ATOM 3200 C C . ILE F 2 9 ? -22.627 -11.691 29.869 1.00 56.92 124 ILE L C 1
ATOM 3201 O O . ILE F 2 9 ? -22.118 -11.441 28.770 1.00 54.12 124 ILE L O 1
ATOM 3217 N N . GLU F 2 10 ? -23.541 -12.650 30.019 1.00 51.39 125 GLU L N 1
ATOM 3218 C CA . GLU F 2 10 ? -23.961 -13.450 28.874 1.00 63.07 125 GLU L CA 1
ATOM 3219 C C . GLU F 2 10 ? -24.544 -12.575 27.771 1.00 53.97 125 GLU L C 1
ATOM 3220 O O . GLU F 2 10 ? -24.314 -12.825 26.582 1.00 53.42 125 GLU L O 1
ATOM 3232 N N . GLU F 2 11 ? -25.293 -11.538 28.143 1.00 58.53 126 GLU L N 1
ATOM 3233 C CA . GLU F 2 11 ? -25.909 -10.674 27.142 1.00 61.51 126 GLU L CA 1
ATOM 3234 C C . GLU F 2 11 ? -24.851 -9.999 26.275 1.00 62.51 126 GLU L C 1
ATOM 3235 O O . GLU F 2 11 ? -24.868 -10.115 25.045 1.00 69.30 126 GLU L O 1
ATOM 3247 N N . TYR F 2 12 ? -23.917 -9.282 26.905 1.00 63.60 127 TYR L N 1
ATOM 3248 C CA . TYR F 2 12 ? -22.881 -8.595 26.142 1.00 60.53 127 TYR L CA 1
ATOM 3249 C C . TYR F 2 12 ? -21.906 -9.574 25.503 1.00 54.82 127 TYR L C 1
ATOM 3250 O O . TYR F 2 12 ? -21.284 -9.250 24.486 1.00 54.17 127 TYR L O 1
ATOM 3268 N N . THR F 2 13 ? -21.752 -10.767 26.080 1.00 59.38 128 THR L N 1
ATOM 3269 C CA . THR F 2 13 ? -20.956 -11.805 25.432 1.00 59.38 128 THR L CA 1
ATOM 3270 C C . THR F 2 13 ? -21.570 -12.198 24.095 1.00 61.35 128 THR L C 1
ATOM 3271 O O . THR F 2 13 ? -20.882 -12.242 23.068 1.00 52.20 128 THR L O 1
ATOM 3282 N N . LYS F 2 14 ? -22.870 -12.502 24.090 1.00 60.98 129 LYS L N 1
ATOM 3283 C CA . LYS F 2 14 ? -23.554 -12.788 22.835 1.00 55.68 129 LYS L CA 1
ATOM 3284 C C . LYS F 2 14 ? -23.419 -11.623 21.863 1.00 50.91 129 LYS L C 1
ATOM 3285 O O . LYS F 2 14 ? -23.179 -11.829 20.668 1.00 62.11 129 LYS L O 1
ATOM 3304 N N . LYS F 2 15 ? -23.560 -10.391 22.359 1.00 59.87 130 LYS L N 1
ATOM 3305 C CA . LYS F 2 15 ? -23.458 -9.224 21.488 1.00 55.39 130 LYS L CA 1
ATOM 3306 C C . LYS F 2 15 ? -22.107 -9.179 20.783 1.00 61.52 130 LYS L C 1
ATOM 3307 O O . LYS F 2 15 ? -22.040 -9.117 19.549 1.00 56.65 130 LYS L O 1
ATOM 3326 N N . ILE F 2 16 ? -21.015 -9.212 21.549 1.00 54.71 131 ILE L N 1
ATOM 3327 C CA . ILE F 2 16 ? -19.697 -9.069 20.939 1.00 59.44 131 ILE L CA 1
ATOM 3328 C C . ILE F 2 16 ? -19.414 -10.218 19.981 1.00 63.93 131 ILE L C 1
ATOM 3329 O O . ILE F 2 16 ? -18.752 -10.028 18.954 1.00 60.93 131 ILE L O 1
ATOM 3345 N N . GLU F 2 17 ? -19.915 -11.420 20.278 1.00 56.65 132 GLU L N 1
ATOM 3346 C CA . GLU F 2 17 ? -19.648 -12.548 19.394 1.00 58.39 132 GLU L CA 1
ATOM 3347 C C . GLU F 2 17 ? -20.438 -12.461 18.094 1.00 59.04 132 GLU L C 1
ATOM 3348 O O . GLU F 2 17 ? -20.024 -13.058 17.094 1.00 56.23 132 GLU L O 1
ATOM 3360 N N . GLU F 2 18 ? -21.562 -11.740 18.080 1.00 54.62 133 GLU L N 1
ATOM 3361 C CA . GLU F 2 18 ? -22.238 -11.459 16.818 1.00 60.30 133 GLU L CA 1
ATOM 3362 C C . GLU F 2 18 ? -21.499 -10.383 16.031 1.00 72.39 133 GLU L C 1
ATOM 3363 O O . GLU F 2 18 ? -21.433 -10.443 14.797 1.00 58.47 133 GLU L O 1
ATOM 3375 N N . LEU F 2 19 ? -20.940 -9.393 16.728 1.00 64.67 134 LEU L N 1
ATOM 3376 C CA . LEU F 2 19 ? -20.145 -8.376 16.052 1.00 52.21 134 LEU L CA 1
ATOM 3377 C C . LEU F 2 19 ? -18.861 -8.971 15.489 1.00 51.29 134 LEU L C 1
ATOM 3378 O O . LEU F 2 19 ? -18.415 -8.584 14.403 1.00 62.34 134 LEU L O 1
ATOM 3394 N N . ILE F 2 20 ? -18.257 -9.923 16.203 1.00 55.80 135 ILE L N 1
ATOM 3395 C CA . ILE F 2 20 ? -17.055 -10.580 15.693 1.00 68.93 135 ILE L CA 1
ATOM 3396 C C . ILE F 2 20 ? -17.369 -11.329 14.403 1.00 67.48 135 ILE L C 1
ATOM 3397 O O . ILE F 2 20 ? -16.650 -11.210 13.404 1.00 56.43 135 ILE L O 1
ATOM 3413 N N . LYS F 2 21 ? -18.444 -12.120 14.407 1.00 58.90 136 LYS L N 1
ATOM 3414 C CA . LYS F 2 21 ? -18.817 -12.849 13.199 1.00 69.69 136 LYS L CA 1
ATOM 3415 C C . LYS F 2 21 ? -19.177 -11.891 12.074 1.00 63.52 136 LYS L C 1
ATOM 3416 O O . LYS F 2 21 ? -18.853 -12.141 10.907 1.00 56.17 136 LYS L O 1
ATOM 3435 N N . LYS F 2 22 ? -19.846 -10.783 12.402 1.00 53.50 137 LYS L N 1
ATOM 3436 C CA . LYS F 2 22 ? -20.174 -9.795 11.381 1.00 56.62 137 LYS L CA 1
ATOM 3437 C C . LYS F 2 22 ? -18.919 -9.141 10.822 1.00 66.63 137 LYS L C 1
ATOM 3438 O O . LYS F 2 22 ? -18.895 -8.742 9.651 1.00 71.22 137 LYS L O 1
ATOM 3457 N N . SER F 2 23 ? -17.869 -9.024 11.637 1.00 67.20 138 SER L N 1
ATOM 3458 C CA . SER F 2 23 ? -16.614 -8.453 11.167 1.00 64.98 138 SER L CA 1
ATOM 3459 C C . SER F 2 23 ? -15.797 -9.456 10.364 1.00 59.63 138 SER L C 1
ATOM 3460 O O . SER F 2 23 ? -15.089 -9.061 9.431 1.00 65.66 138 SER L O 1
ATOM 3468 N N . GLU F 2 24 ? -15.869 -10.744 10.712 1.00 55.47 139 GLU L N 1
ATOM 3469 C CA . GLU F 2 24 ? -15.202 -11.760 9.904 1.00 85.65 139 GLU L CA 1
ATOM 3470 C C . GLU F 2 24 ? -15.786 -11.807 8.497 1.00 82.81 139 GLU L C 1
ATOM 3471 O O . GLU F 2 24 ? -15.063 -12.050 7.524 1.00 77.16 139 GLU L O 1
ATOM 3483 N N . GLU F 2 25 ? -17.094 -11.574 8.370 1.00 65.75 140 GLU L N 1
ATOM 3484 C CA . GLU F 2 25 ? -17.723 -11.514 7.054 1.00 72.84 140 GLU L CA 1
ATOM 3485 C C . GLU F 2 25 ? -17.232 -10.305 6.268 1.00 78.98 140 GLU L C 1
ATOM 3486 O O . GLU F 2 25 ? -16.688 -10.441 5.166 1.00 72.52 140 GLU L O 1
ATOM 3498 N N . GLN F 2 26 ? -17.421 -9.105 6.824 1.00 68.61 141 GLN L N 1
ATOM 3499 C CA . GLN F 2 26 ? -17.021 -7.887 6.126 1.00 73.49 141 GLN L CA 1
ATOM 3500 C C . GLN F 2 26 ? -15.536 -7.885 5.790 1.00 69.31 141 GLN L C 1
ATOM 3501 O O . GLN F 2 26 ? -15.128 -7.283 4.790 1.00 70.40 141 GLN L O 1
ATOM 3515 N N . GLN F 2 27 ? -14.711 -8.541 6.607 1.00 66.09 142 GLN L N 1
ATOM 3516 C CA . GLN F 2 27 ? -13.278 -8.557 6.338 1.00 78.90 142 GLN L CA 1
ATOM 3517 C C . GLN F 2 27 ? -12.963 -9.365 5.085 1.00 87.00 142 GLN L C 1
ATOM 3518 O O . GLN F 2 27 ? -12.139 -8.948 4.262 1.00 76.65 142 GLN L O 1
ATOM 3532 N N . LYS F 2 28 ? -13.605 -10.525 4.923 1.00 75.80 143 LYS L N 1
ATOM 3533 C CA . LYS F 2 28 ? -13.373 -11.339 3.734 1.00 78.18 143 LYS L CA 1
ATOM 3534 C C . LYS F 2 28 ? -13.915 -10.652 2.487 1.00 82.17 143 LYS L C 1
ATOM 3535 O O . LYS F 2 28 ? -13.280 -10.685 1.427 1.00 76.15 143 LYS L O 1
ATOM 3554 N N . LYS F 2 29 ? -15.087 -10.024 2.596 1.00 75.13 144 LYS L N 1
ATOM 3555 C CA . LYS F 2 29 ? -15.620 -9.232 1.493 1.00 74.09 144 LYS L CA 1
ATOM 3556 C C . LYS F 2 29 ? -14.636 -8.142 1.086 1.00 75.85 144 LYS L C 1
ATOM 3557 O O . LYS F 2 29 ? -14.197 -8.079 -0.068 1.00 81.47 144 LYS L O 1
ATOM 3576 N N . ASN F 2 30 ? -14.280 -7.272 2.028 1.00 76.11 145 ASN L N 1
ATOM 3577 C CA . ASN F 2 30 ? -13.300 -6.219 1.790 1.00 69.18 145 ASN L CA 1
ATOM 3578 C C . ASN F 2 30 ? -12.057 -6.757 1.086 1.00 65.98 145 ASN L C 1
ATOM 3579 O O . ASN F 2 30 ? -11.357 -7.617 1.618 1.00 75.37 145 ASN L O 1
#

Foldseek 3Di:
DVVVVVVVVVVVVVVVVVVVVVVVVVVVVVVVCVVVVVVD/DVVVVVVVVVVVVVVVVVVVVVVVVVVVD/DVVVVVVVVVVVVVVVVVVVVVVVVVVVVVVVVVVVD/DVVVVVVCVVVVVVVVVVVVVVVVVVVPD/DVVVVVVVVVVVVVVVVVVVVVVVVVVVVVVVVVVVVVVVVD/DVVVVVVVVVVVVVVVVVVVVVVVVVVVD

Solvent-accessible surface area: 11498 Å² total; per-residue (Å²): 104,166,162,56,11,72,12,0,25,92,0,0,44,13,0,5,117,2,0,40,9,0,11,81,1,0,75,22,0,13,97,0,0,73,82,6,42,78,182,73,72,127,99,11,42,117,81,5,98,106,42,25,149,92,0,118,91,4,21,121,88,0,68,91,17,26,167,170,37,115,51,92,10,5,23,75,0,1,21,4,0,1,125,2,1,43,7,1,12,69,0,0,91,22,0,18,102,0,0,92,78,4,50,93,160,63,85,135,108,7,39,136,79,10,103,74,44,46,142,94,0,91,82,12,29,124,106,0,46,112,29,20,162,164,43,186,44,197,138,42,62,67,9,1,28,93,0,0,49,6,0,4,106,1,0,39,0,0,13,90,0,0,56,23,0,6,100,0,0,81,63,0,26,64,120,47,158,89,131,91,8,59,127,76,4,99,82,35,30,152,89,0,87,125,31,20,128,87,0,78,126,25,20,177,168,26

Radius of gyration: 17.82 Å; Cα contacts (8 Å, |Δi|>4): 177; chains: 6; bounding box: 32×37×55 Å

Sequence (206 aa):
ARQLLSGIVQQQNNLLRAIEAQQHLLQLTVWGIKQLQARIWEEWDKKIEEYTKKIEELIKKSEEQQKKNLLSGIVQQQNNLLRAIEAQQHLLQQLTVWGIKQLQARIWEEWDKKIEEYTKKIEELIKKSEEQQKKNQARQLLSGIVQQQNNLLRAIEAQQHLLQLTVWGIKQLQARILWEEWDKKIEEYTKKIEELIKKSEEQQKKN